Protein AF-A0A3B9G5L3-F1 (afdb_monomer)

Mean predicted aligned error: 5.84 Å

Nearest PDB structures (foldseek):
  3f2b-assembly1_A  TM=7.023E-01  e=1.071E-04  Geobacillus kaustophilus
  2xgt-assembly1_A  TM=4.786E-01  e=3.676E-05  Brugia malayi
  6hhx-assembly1_A  TM=5.637E-01  e=1.941E-04  Thermus thermophilus
  7ap4-assembly1_A  TM=4.603E-01  e=2.942E-04  Thermus thermophilus HB8
  2ihe-assembly1_A-2  TM=6.944E-01  e=1.577E-02  Thermus aquaticus

Structure (mmCIF, N/CA/C/O backbone):
data_AF-A0A3B9G5L3-F1
#
_entry.id   AF-A0A3B9G5L3-F1
#
loop_
_atom_site.group_PDB
_atom_site.id
_atom_site.type_symbol
_atom_site.label_atom_id
_atom_site.label_alt_id
_atom_site.label_comp_id
_atom_site.label_asym_id
_atom_site.label_entity_id
_atom_site.label_seq_id
_atom_site.pdbx_PDB_ins_code
_atom_site.Cartn_x
_atom_site.Cartn_y
_atom_site.Cartn_z
_atom_site.occupancy
_atom_site.B_iso_or_equiv
_atom_site.auth_seq_id
_atom_site.auth_comp_id
_atom_site.auth_asym_id
_atom_site.auth_atom_id
_atom_site.pdbx_PDB_model_num
ATOM 1 N N . MET A 1 1 ? 15.140 1.133 -0.010 1.00 89.56 1 MET A N 1
ATOM 2 C CA . MET A 1 1 ? 14.474 2.457 0.012 1.00 89.56 1 MET A CA 1
ATOM 3 C C . MET A 1 1 ? 13.062 2.382 -0.565 1.00 89.56 1 MET A C 1
ATOM 5 O O . MET A 1 1 ? 12.722 1.369 -1.168 1.00 89.56 1 MET A O 1
ATOM 9 N N . SER A 1 2 ? 12.248 3.417 -0.356 1.00 91.75 2 SER A N 1
ATOM 10 C CA . SER A 1 2 ? 10.966 3.643 -1.044 1.00 91.75 2 SER A CA 1
ATOM 11 C C . SER A 1 2 ? 11.169 4.213 -2.452 1.00 91.75 2 SER A C 1
ATOM 13 O O . SER A 1 2 ? 12.239 4.727 -2.780 1.00 91.75 2 SER A O 1
ATOM 15 N N . ILE A 1 3 ? 10.134 4.168 -3.286 1.00 93.50 3 ILE A N 1
ATOM 16 C CA . ILE A 1 3 ? 10.131 4.762 -4.626 1.00 93.50 3 ILE A CA 1
ATOM 17 C C . ILE A 1 3 ? 10.349 6.277 -4.566 1.00 93.50 3 ILE A C 1
ATOM 19 O O . ILE A 1 3 ? 11.098 6.815 -5.380 1.00 93.50 3 ILE A O 1
ATOM 23 N N . SER A 1 4 ? 9.732 6.983 -3.615 1.00 91.25 4 SER A N 1
ATOM 24 C CA . SER A 1 4 ? 9.951 8.428 -3.473 1.00 91.25 4 SER A CA 1
ATOM 25 C C . SER A 1 4 ? 11.394 8.758 -3.091 1.00 91.25 4 SER A C 1
ATOM 27 O O . SER A 1 4 ? 11.963 9.706 -3.626 1.00 91.25 4 SER A O 1
ATOM 29 N N . GLU A 1 5 ? 12.012 7.964 -2.212 1.00 92.56 5 GLU A N 1
ATOM 30 C CA . GLU A 1 5 ? 13.433 8.112 -1.870 1.00 92.56 5 GLU A CA 1
ATOM 31 C C . GLU A 1 5 ? 14.338 7.789 -3.060 1.00 92.56 5 GLU A C 1
ATOM 33 O O . GLU A 1 5 ? 15.301 8.516 -3.299 1.00 92.56 5 GLU A O 1
ATOM 38 N N . LEU A 1 6 ? 14.010 6.753 -3.839 1.00 93.56 6 LEU A N 1
ATOM 39 C CA . LEU A 1 6 ? 14.716 6.429 -5.077 1.00 93.56 6 LEU A CA 1
ATOM 40 C C . LEU A 1 6 ? 14.693 7.633 -6.023 1.00 93.56 6 LEU A C 1
ATOM 42 O O . LEU A 1 6 ? 15.746 8.129 -6.401 1.00 93.56 6 LEU A O 1
ATOM 46 N N . LEU A 1 7 ? 13.510 8.176 -6.317 1.00 92.31 7 LEU A N 1
ATOM 47 C CA . LEU A 1 7 ? 13.346 9.345 -7.188 1.00 92.31 7 LEU A CA 1
ATOM 48 C C . LEU A 1 7 ? 14.053 10.602 -6.661 1.00 92.31 7 LEU A C 1
ATOM 50 O O . LEU A 1 7 ? 14.501 11.432 -7.447 1.00 92.31 7 LEU A O 1
ATOM 54 N N . ALA A 1 8 ? 14.147 10.767 -5.341 1.00 92.50 8 ALA A N 1
ATOM 55 C CA . ALA A 1 8 ? 14.829 11.906 -4.733 1.00 92.50 8 ALA A CA 1
ATOM 56 C C . ALA A 1 8 ? 16.363 11.784 -4.765 1.00 92.50 8 ALA A C 1
ATOM 58 O O . ALA A 1 8 ? 17.057 12.800 -4.709 1.00 92.50 8 ALA A O 1
ATOM 59 N N . THR A 1 9 ? 16.896 10.561 -4.822 1.00 91.50 9 THR A N 1
ATOM 60 C CA . THR A 1 9 ? 18.337 10.282 -4.696 1.00 91.50 9 THR A CA 1
ATOM 61 C C . THR A 1 9 ? 18.998 9.901 -6.017 1.00 91.50 9 THR A C 1
ATOM 63 O O . THR A 1 9 ? 20.183 10.183 -6.211 1.00 91.50 9 THR A O 1
ATOM 66 N N . THR A 1 10 ? 18.260 9.293 -6.948 1.00 89.38 10 THR A N 1
ATOM 67 C CA . THR A 1 10 ? 18.789 8.932 -8.263 1.00 89.38 10 THR A CA 1
ATOM 68 C C . THR A 1 10 ? 18.964 10.153 -9.156 1.00 89.38 10 THR A C 1
ATOM 70 O O . THR A 1 10 ? 18.134 11.057 -9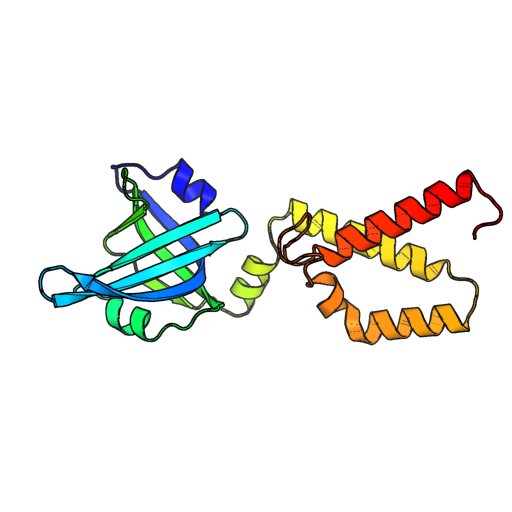.201 1.00 89.38 10 THR A O 1
ATOM 73 N N . SER A 1 11 ? 20.055 10.157 -9.915 1.00 91.12 11 SER A N 1
ATOM 74 C CA . SER A 1 11 ? 20.373 11.181 -10.911 1.00 91.12 11 SER A CA 1
ATOM 75 C C . SER A 1 11 ? 20.937 10.505 -12.164 1.00 91.12 11 SER A C 1
ATOM 77 O O . SER A 1 11 ? 20.757 9.302 -12.359 1.00 91.12 11 SER A O 1
ATOM 79 N N . GLU A 1 12 ? 21.653 11.240 -13.015 1.00 90.06 12 GLU A N 1
ATOM 80 C CA . GLU A 1 12 ? 22.399 10.626 -14.121 1.00 90.06 12 GLU A CA 1
ATOM 81 C C . GLU A 1 12 ? 23.556 9.736 -13.623 1.00 90.06 12 GLU A C 1
ATOM 83 O O . GLU A 1 12 ? 24.015 8.851 -14.348 1.00 90.06 12 GLU A O 1
ATOM 88 N N . THR A 1 13 ? 23.998 9.927 -12.374 1.00 90.25 13 THR A N 1
ATOM 89 C CA . THR A 1 13 ? 24.983 9.062 -11.715 1.00 90.25 13 THR A CA 1
ATOM 90 C C . THR A 1 13 ? 24.307 7.791 -11.185 1.00 90.25 13 THR A C 1
ATOM 92 O O . THR A 1 13 ? 23.308 7.905 -10.471 1.00 90.25 13 THR A O 1
ATOM 95 N N . PRO A 1 14 ? 24.849 6.591 -11.475 1.00 90.75 14 PRO A N 1
ATOM 96 C CA . PRO A 1 14 ? 24.306 5.338 -10.957 1.00 90.75 14 PRO A CA 1
ATOM 97 C C . PRO A 1 14 ? 24.327 5.261 -9.427 1.00 90.75 14 PRO A C 1
ATOM 99 O O . PRO A 1 14 ? 25.375 5.453 -8.811 1.00 90.75 14 PRO A O 1
ATOM 102 N N . LEU A 1 15 ? 23.182 4.916 -8.839 1.00 93.44 15 LEU A N 1
ATOM 103 C CA . LEU A 1 15 ? 23.014 4.599 -7.423 1.00 93.44 15 LEU A CA 1
ATOM 104 C C . LEU A 1 15 ? 22.757 3.099 -7.266 1.00 93.44 15 LEU A C 1
ATOM 106 O O . LEU A 1 15 ? 21.801 2.575 -7.834 1.00 93.44 15 LEU A O 1
ATOM 110 N N . GLU A 1 16 ? 23.595 2.404 -6.502 1.00 96.00 16 GLU A N 1
ATOM 111 C CA . GLU A 1 16 ? 23.371 0.996 -6.176 1.00 96.00 16 GLU A CA 1
ATOM 112 C C . GLU A 1 16 ? 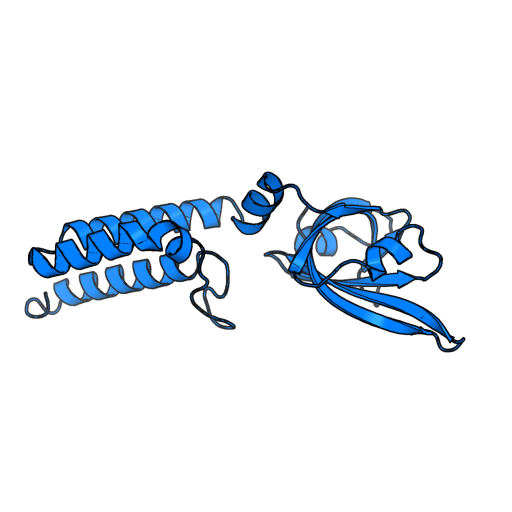22.471 0.880 -4.944 1.00 96.00 16 GLU A C 1
ATOM 114 O O . GLU A 1 16 ? 22.875 1.239 -3.842 1.00 96.00 16 GLU A O 1
ATOM 119 N N . ASP A 1 17 ? 21.241 0.406 -5.141 1.00 95.62 17 ASP A N 1
ATOM 120 C CA . ASP A 1 17 ? 20.263 0.248 -4.062 1.00 95.62 17 ASP A CA 1
ATOM 121 C C . ASP A 1 17 ? 19.217 -0.822 -4.419 1.00 95.62 17 ASP A C 1
ATOM 123 O O . ASP A 1 17 ? 19.181 -1.386 -5.523 1.00 95.62 17 ASP A O 1
ATOM 127 N N . SER A 1 18 ? 18.339 -1.097 -3.462 1.00 96.00 18 SER A N 1
ATOM 128 C CA . SER A 1 18 ? 17.191 -1.973 -3.592 1.00 96.00 18 SER A CA 1
ATOM 129 C C . SER A 1 18 ? 15.910 -1.319 -3.084 1.00 96.00 18 SER A C 1
ATOM 131 O O . SER A 1 18 ? 15.891 -0.582 -2.093 1.00 96.00 18 SER A O 1
ATOM 133 N N . PHE A 1 19 ? 14.803 -1.630 -3.744 1.00 95.62 19 PHE A N 1
ATOM 134 C CA . PHE A 1 19 ? 13.476 -1.211 -3.316 1.00 95.62 19 PHE A CA 1
ATOM 135 C C . PHE A 1 19 ? 12.461 -2.319 -3.578 1.00 95.62 19 PHE A C 1
ATOM 137 O O . PHE A 1 19 ? 12.637 -3.162 -4.461 1.00 95.62 19 PHE A O 1
ATOM 144 N N . SER A 1 20 ? 11.403 -2.322 -2.776 1.00 96.62 20 SER A N 1
ATOM 145 C CA . SER A 1 20 ? 10.276 -3.232 -2.946 1.0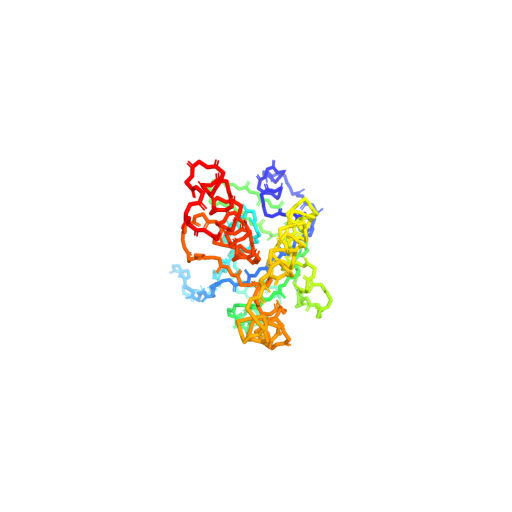0 96.62 20 SER A CA 1
ATOM 146 C C . SER A 1 20 ? 9.133 -2.499 -3.633 1.00 96.62 20 SER A C 1
ATOM 148 O O . SER A 1 20 ? 8.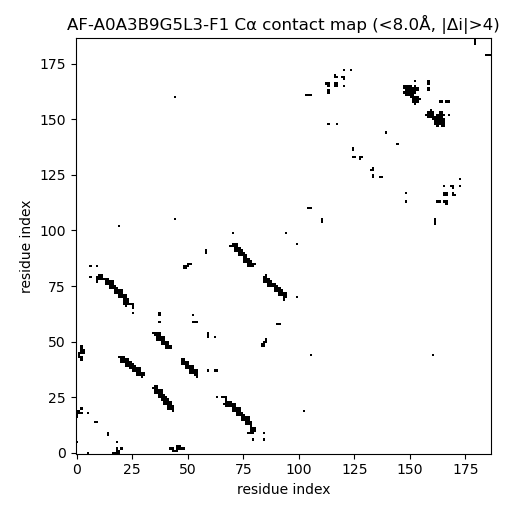912 -1.318 -3.375 1.00 96.62 20 SER A O 1
ATOM 150 N N . ALA A 1 21 ? 8.406 -3.193 -4.501 1.00 96.75 21 ALA A N 1
ATOM 151 C CA . ALA A 1 21 ? 7.262 -2.636 -5.205 1.00 96.75 21 ALA A CA 1
ATOM 152 C C . ALA A 1 21 ? 6.247 -3.723 -5.570 1.00 96.75 21 ALA A C 1
ATOM 154 O O . ALA A 1 21 ? 6.578 -4.903 -5.699 1.00 96.75 21 ALA A O 1
ATOM 155 N N . GLN A 1 22 ? 5.008 -3.303 -5.789 1.00 96.81 22 GLN A N 1
ATOM 156 C CA . GLN A 1 22 ? 3.991 -4.085 -6.467 1.00 96.81 22 GLN A CA 1
ATOM 157 C C . GLN A 1 22 ? 4.036 -3.810 -7.967 1.00 96.81 22 GLN A C 1
ATOM 159 O O . GLN A 1 22 ? 4.024 -2.652 -8.388 1.00 96.81 22 GLN A O 1
ATOM 164 N N . VAL A 1 23 ? 4.003 -4.866 -8.775 1.00 97.62 23 VAL A N 1
ATOM 165 C CA . VAL A 1 23 ? 3.784 -4.756 -10.218 1.00 97.62 23 VAL A CA 1
ATOM 166 C C . VAL A 1 23 ? 2.305 -4.449 -10.462 1.00 97.62 23 VAL A C 1
ATOM 168 O O . VAL A 1 23 ? 1.458 -5.325 -10.326 1.00 97.62 23 VAL A O 1
ATOM 171 N N . GLN A 1 24 ? 1.955 -3.208 -10.794 1.00 95.50 24 GLN A N 1
ATOM 172 C CA . GLN A 1 24 ? 0.565 -2.822 -11.069 1.00 95.50 24 GLN A CA 1
ATOM 173 C C . GLN A 1 24 ? 0.134 -3.168 -12.491 1.00 95.50 24 GLN A C 1
ATOM 175 O O . GLN A 1 24 ? -1.032 -3.484 -12.734 1.00 95.50 24 GLN A O 1
ATOM 180 N N . LYS A 1 25 ? 1.065 -3.089 -13.443 1.00 95.88 25 LYS A N 1
ATOM 181 C CA . LYS A 1 25 ? 0.776 -3.302 -14.858 1.00 95.88 25 LYS A CA 1
ATOM 182 C C . LYS A 1 25 ? 1.993 -3.856 -15.578 1.00 95.88 25 LYS A C 1
ATOM 184 O O . LYS A 1 25 ? 3.086 -3.326 -15.417 1.00 95.88 25 LYS A O 1
ATOM 189 N N . CYS A 1 26 ? 1.765 -4.851 -16.431 1.00 96.81 26 CYS A N 1
ATOM 190 C CA . CYS A 1 26 ? 2.738 -5.364 -17.392 1.00 96.81 26 CYS A CA 1
ATOM 191 C C . CYS A 1 26 ? 2.217 -5.085 -18.802 1.00 96.81 26 CYS A C 1
ATOM 193 O O . CYS A 1 26 ? 1.112 -5.507 -19.141 1.00 96.81 26 CYS A O 1
ATOM 195 N N . THR A 1 27 ? 2.985 -4.369 -19.623 1.00 97.06 27 THR A N 1
ATOM 196 C CA . THR A 1 27 ? 2.638 -4.129 -21.032 1.00 97.06 27 THR A CA 1
ATOM 197 C C . THR A 1 27 ? 3.795 -4.545 -21.924 1.00 97.06 27 THR A C 1
ATOM 199 O O . THR A 1 27 ? 4.895 -4.025 -21.770 1.00 97.06 27 THR A O 1
ATOM 202 N N . GLU A 1 28 ? 3.549 -5.431 -22.883 1.00 96.44 28 GLU A N 1
ATOM 203 C CA . GLU A 1 28 ? 4.507 -5.717 -23.950 1.00 96.44 28 GLU A CA 1
ATOM 204 C C . GLU A 1 28 ? 4.309 -4.732 -25.106 1.00 96.44 28 GLU A C 1
ATOM 206 O O . GLU A 1 28 ? 3.183 -4.427 -25.509 1.00 96.4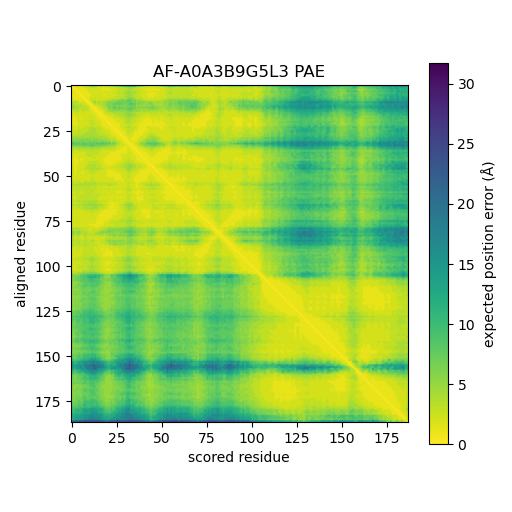4 28 GLU A O 1
ATOM 211 N N . LYS A 1 29 ? 5.412 -4.180 -25.604 1.00 96.44 29 LYS A N 1
ATOM 212 C CA . LYS A 1 29 ? 5.444 -3.205 -26.694 1.00 96.44 29 LYS A CA 1
ATOM 213 C C . LYS A 1 29 ? 6.585 -3.538 -27.642 1.00 96.44 29 LYS A C 1
ATOM 215 O O . LYS A 1 29 ? 7.542 -4.207 -27.271 1.00 96.44 29 LYS A O 1
ATOM 220 N N . GLU A 1 30 ? 6.538 -2.987 -28.847 1.00 96.44 30 GLU A N 1
ATOM 221 C CA . GLU A 1 30 ? 7.622 -3.112 -29.817 1.00 96.44 30 GLU A CA 1
ATOM 222 C C . GLU A 1 30 ? 8.319 -1.772 -30.053 1.00 96.44 30 GLU A C 1
ATOM 224 O O . GLU A 1 30 ? 7.717 -0.693 -30.056 1.00 96.44 30 GLU A O 1
ATOM 229 N N . THR A 1 31 ? 9.632 -1.831 -30.245 1.00 93.19 31 THR A N 1
ATOM 230 C CA . THR A 1 31 ? 10.408 -0.701 -30.764 1.00 93.19 31 THR A CA 1
ATOM 231 C C . THR A 1 31 ? 10.062 -0.443 -32.231 1.00 93.19 31 THR A C 1
ATOM 233 O O . THR A 1 31 ? 9.531 -1.307 -32.921 1.00 93.19 31 THR A O 1
ATOM 236 N N . LYS A 1 32 ? 10.470 0.714 -32.772 1.00 92.19 32 LYS A N 1
ATOM 237 C CA . LYS A 1 32 ? 10.331 1.001 -34.216 1.00 92.19 32 LYS A CA 1
ATOM 238 C C . LYS A 1 32 ? 10.978 -0.061 -35.121 1.00 92.19 32 LYS A C 1
ATOM 240 O O . LYS A 1 32 ? 10.609 -0.162 -36.282 1.00 92.19 32 LYS A O 1
ATOM 245 N N . GLY A 1 33 ? 11.954 -0.812 -34.605 1.00 91.69 33 GLY A N 1
ATOM 246 C CA . GLY A 1 33 ? 12.623 -1.905 -35.311 1.00 91.69 33 GLY A CA 1
ATOM 247 C C . GLY A 1 33 ? 12.024 -3.292 -35.052 1.00 91.69 33 GLY A C 1
ATOM 248 O O . GLY A 1 33 ? 12.704 -4.274 -35.329 1.00 91.69 33 GLY A O 1
ATOM 249 N N . GLY A 1 34 ? 10.829 -3.388 -34.457 1.00 93.50 34 GLY A N 1
ATOM 250 C CA . GLY A 1 34 ? 10.127 -4.654 -34.197 1.00 93.50 34 GLY A CA 1
ATOM 251 C C . GLY A 1 34 ? 10.688 -5.486 -33.040 1.00 93.50 34 GLY A C 1
ATOM 252 O O . GLY A 1 34 ? 10.239 -6.599 -32.805 1.00 93.50 34 GLY A O 1
ATOM 253 N N . LYS A 1 35 ? 11.686 -4.985 -32.297 1.00 94.81 35 LYS A N 1
ATOM 254 C CA . LYS A 1 35 ? 12.177 -5.684 -31.096 1.00 94.81 35 LYS A CA 1
ATOM 255 C C . LYS A 1 35 ? 11.211 -5.462 -29.930 1.00 94.81 35 LYS A C 1
ATOM 257 O O . LYS A 1 35 ? 10.934 -4.286 -29.660 1.00 94.81 35 LYS A O 1
ATOM 262 N N . PRO A 1 36 ? 10.764 -6.517 -29.229 1.00 96.56 36 PRO A N 1
ATOM 263 C CA . PRO A 1 36 ? 9.883 -6.372 -28.080 1.00 96.56 36 PRO A CA 1
ATOM 264 C C . PRO A 1 36 ? 10.616 -5.745 -26.884 1.00 96.56 36 PRO A C 1
ATOM 266 O O . PRO A 1 36 ? 11.838 -5.848 -26.746 1.00 96.56 36 PRO A O 1
ATOM 269 N N . TYR A 1 37 ? 9.865 -5.076 -26.019 1.00 96.88 37 TYR A N 1
ATOM 270 C CA . TYR A 1 37 ? 10.271 -4.635 -24.690 1.00 96.88 37 TYR A CA 1
ATOM 271 C C . TYR A 1 37 ? 9.046 -4.643 -23.769 1.00 96.88 37 TYR A C 1
ATOM 273 O O . TYR A 1 37 ? 7.914 -4.485 -24.228 1.00 96.88 37 TYR A O 1
ATOM 281 N N . LEU A 1 38 ? 9.266 -4.811 -22.468 1.00 96.94 38 LEU A N 1
ATOM 282 C CA . LEU A 1 38 ? 8.205 -4.710 -21.471 1.00 96.94 38 LEU A CA 1
ATOM 283 C C . LEU A 1 38 ? 8.224 -3.328 -20.829 1.00 96.94 38 LEU A C 1
ATOM 285 O O . LEU A 1 38 ? 9.270 -2.693 -20.690 1.00 96.94 38 LEU A O 1
ATOM 289 N N . GLU A 1 39 ? 7.056 -2.887 -20.401 1.00 96.81 39 GLU A N 1
ATOM 290 C CA . GLU A 1 39 ? 6.862 -1.716 -19.566 1.00 96.81 39 GLU A CA 1
ATOM 291 C C . GLU A 1 39 ? 6.106 -2.148 -18.309 1.00 96.81 39 GLU A C 1
ATOM 293 O O . GLU A 1 39 ? 4.985 -2.664 -18.394 1.00 96.81 39 GLU A O 1
ATOM 298 N N . TRP A 1 40 ? 6.757 -1.981 -17.161 1.00 97.44 40 TRP A N 1
ATOM 299 C CA . TRP A 1 40 ? 6.199 -2.263 -15.846 1.00 97.44 40 TRP A CA 1
ATOM 300 C C . TRP A 1 40 ? 5.863 -0.973 -15.120 1.00 97.44 40 TRP A C 1
ATOM 302 O O . TRP A 1 40 ? 6.751 -0.147 -14.924 1.00 97.44 40 TRP A O 1
ATOM 312 N N . ASP A 1 41 ? 4.623 -0.848 -14.655 1.00 97.31 41 ASP A N 1
ATOM 313 C CA . ASP A 1 41 ? 4.274 0.154 -13.649 1.00 97.31 41 ASP A CA 1
ATOM 314 C C . ASP A 1 41 ? 4.463 -0.475 -12.267 1.00 97.31 41 ASP A C 1
ATOM 316 O O . ASP A 1 41 ? 3.796 -1.451 -11.915 1.00 97.31 41 ASP A O 1
ATOM 320 N N . LEU A 1 42 ? 5.409 0.065 -11.505 1.00 97.00 42 LEU A N 1
ATOM 321 C CA . LEU A 1 42 ? 5.805 -0.396 -10.179 1.00 97.00 42 LEU A CA 1
ATOM 322 C C . LEU A 1 42 ? 5.352 0.620 -9.141 1.00 97.00 42 LEU A C 1
ATOM 324 O O . LEU A 1 42 ? 5.623 1.809 -9.294 1.00 97.00 42 LEU A O 1
ATOM 328 N N . ALA A 1 43 ? 4.698 0.160 -8.080 1.00 94.31 43 ALA A N 1
ATOM 329 C CA . ALA A 1 43 ? 4.161 1.038 -7.051 1.00 94.31 43 ALA A CA 1
ATOM 330 C C . ALA A 1 43 ? 4.508 0.585 -5.637 1.00 94.31 43 ALA A C 1
ATOM 332 O O . ALA A 1 43 ? 4.534 -0.607 -5.336 1.00 94.31 43 ALA A O 1
ATOM 333 N N . ASP A 1 44 ? 4.686 1.554 -4.751 1.00 92.12 44 ASP A N 1
ATOM 334 C CA . ASP A 1 44 ? 4.717 1.359 -3.309 1.00 92.12 44 ASP A CA 1
ATOM 335 C C . ASP A 1 44 ? 3.782 2.364 -2.620 1.00 92.12 44 ASP A C 1
ATOM 337 O O . ASP A 1 44 ? 2.974 3.034 -3.267 1.00 92.12 44 ASP A O 1
ATOM 341 N N . ALA A 1 45 ? 3.849 2.457 -1.292 1.00 84.75 45 ALA A N 1
ATOM 342 C CA . ALA A 1 45 ? 3.021 3.391 -0.531 1.00 84.75 45 ALA A CA 1
ATOM 343 C C . ALA A 1 45 ? 3.325 4.876 -0.822 1.00 84.75 45 ALA A C 1
ATOM 345 O O . ALA A 1 45 ? 2.524 5.742 -0.470 1.00 84.75 45 ALA A O 1
ATOM 346 N N . THR A 1 46 ? 4.473 5.176 -1.430 1.00 87.25 46 THR A N 1
ATOM 347 C CA . THR A 1 46 ? 5.001 6.530 -1.615 1.00 87.25 46 THR A CA 1
ATOM 348 C C . THR A 1 46 ? 4.877 7.028 -3.052 1.00 87.25 46 THR A C 1
ATOM 350 O O . THR A 1 46 ? 4.815 8.235 -3.268 1.00 87.25 46 THR A O 1
ATOM 353 N N . GLY A 1 47 ? 4.825 6.139 -4.045 1.00 88.06 47 GLY A N 1
ATOM 354 C CA . GLY A 1 47 ? 4.761 6.558 -5.438 1.00 88.06 47 GLY A CA 1
ATOM 355 C C . GLY A 1 47 ? 4.663 5.421 -6.44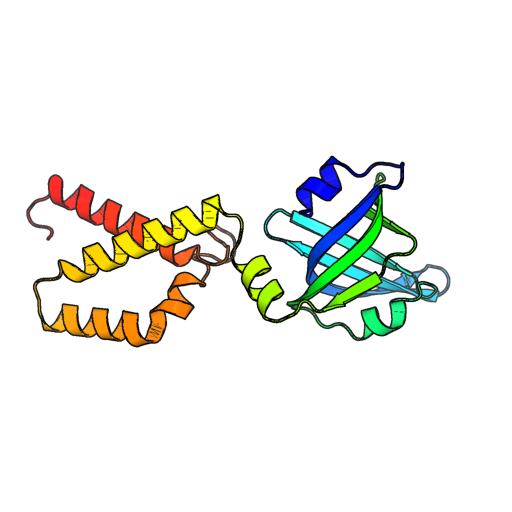4 1.00 88.06 47 GLY A C 1
ATOM 356 O O . GLY A 1 47 ? 4.520 4.249 -6.099 1.00 88.06 47 GLY A O 1
ATOM 357 N N . VAL A 1 48 ? 4.733 5.809 -7.717 1.00 93.62 48 VAL A N 1
ATOM 358 C CA . VAL A 1 48 ? 4.710 4.911 -8.874 1.00 93.62 48 VAL A CA 1
ATOM 359 C C . VAL A 1 48 ? 5.854 5.290 -9.809 1.00 93.62 48 VAL A C 1
ATOM 361 O O . VAL A 1 48 ? 6.075 6.475 -10.061 1.00 93.62 48 VAL A O 1
ATOM 364 N N . ILE A 1 49 ? 6.555 4.295 -10.346 1.00 95.50 49 ILE A N 1
ATOM 365 C CA . ILE A 1 49 ? 7.536 4.456 -11.425 1.00 95.50 49 ILE A CA 1
ATOM 366 C C . ILE A 1 49 ? 7.215 3.512 -12.572 1.00 95.50 49 ILE A C 1
ATOM 368 O O . ILE A 1 49 ? 6.661 2.435 -12.370 1.00 95.50 49 ILE A O 1
ATOM 372 N N . THR A 1 50 ? 7.632 3.895 -13.772 1.00 96.19 50 THR A N 1
ATOM 373 C CA . THR A 1 50 ? 7.565 3.032 -14.947 1.00 96.19 50 THR A CA 1
ATOM 374 C C . THR A 1 50 ? 8.971 2.556 -15.299 1.00 96.19 50 THR A C 1
ATOM 376 O O . THR A 1 50 ? 9.849 3.378 -15.562 1.00 96.19 50 THR A O 1
ATOM 379 N N . LEU A 1 51 ? 9.181 1.240 -15.330 1.00 96.06 51 LEU A N 1
ATOM 380 C CA . LEU A 1 51 ? 10.446 0.606 -15.699 1.00 96.06 51 LEU A CA 1
ATOM 381 C C . LEU A 1 51 ? 10.326 -0.058 -17.073 1.00 96.06 51 LEU A C 1
ATOM 383 O O . LEU A 1 51 ? 9.433 -0.873 -17.309 1.00 96.06 51 LEU A O 1
ATOM 387 N N . LYS A 1 52 ? 11.250 0.265 -17.982 1.00 95.56 52 LYS A N 1
ATOM 388 C CA . LYS A 1 52 ? 11.350 -0.390 -19.293 1.00 95.56 52 LYS A CA 1
ATOM 389 C C . LYS A 1 52 ? 12.333 -1.546 -19.225 1.00 95.56 52 LYS A C 1
ATOM 391 O O . LYS A 1 52 ? 13.461 -1.384 -18.772 1.00 95.56 52 LYS A O 1
ATOM 396 N N . ILE A 1 53 ? 11.920 -2.704 -19.724 1.00 95.88 53 ILE A N 1
ATOM 397 C CA . ILE A 1 53 ? 12.714 -3.930 -19.709 1.00 95.88 53 ILE A CA 1
ATOM 398 C C . ILE A 1 53 ? 12.947 -4.351 -21.154 1.00 95.88 53 ILE A C 1
ATOM 400 O O . ILE A 1 53 ? 12.054 -4.845 -21.841 1.00 95.88 53 ILE A O 1
ATOM 404 N N . TRP A 1 54 ? 14.161 -4.116 -21.633 1.00 95.00 54 TRP A N 1
ATOM 405 C CA . TRP A 1 54 ? 14.559 -4.442 -22.997 1.00 95.00 54 TRP A CA 1
ATOM 406 C C . TRP A 1 54 ? 14.736 -5.956 -23.178 1.00 95.00 54 TRP A C 1
ATOM 408 O O . TRP A 1 54 ? 15.182 -6.638 -22.257 1.00 95.00 54 TRP A O 1
ATOM 418 N N . ASN A 1 55 ? 14.444 -6.485 -24.372 1.00 95.44 55 ASN A N 1
ATOM 419 C CA . ASN A 1 55 ? 14.532 -7.927 -24.664 1.00 95.44 55 ASN A CA 1
ATOM 420 C C . ASN A 1 55 ? 15.915 -8.565 -24.472 1.00 95.44 55 ASN A C 1
ATOM 422 O O . ASN A 1 55 ? 16.022 -9.782 -24.364 1.00 95.44 55 ASN A O 1
ATOM 426 N N . ASN A 1 56 ? 16.979 -7.766 -24.441 1.00 94.31 56 ASN A N 1
ATOM 427 C CA . ASN A 1 56 ? 18.338 -8.223 -24.165 1.00 94.31 56 ASN A CA 1
ATOM 428 C C . ASN A 1 56 ? 18.699 -8.204 -22.670 1.00 94.31 56 ASN A C 1
ATOM 430 O O . ASN A 1 56 ? 19.816 -8.581 -22.315 1.00 94.31 56 ASN A O 1
ATOM 434 N N . HIS A 1 57 ? 17.800 -7.748 -21.795 1.00 95.69 57 HIS A N 1
ATOM 435 C CA . HIS A 1 57 ? 18.031 -7.760 -20.359 1.00 95.69 57 HIS A CA 1
ATOM 436 C C . HIS A 1 57 ? 17.941 -9.201 -19.821 1.00 95.69 57 HIS A C 1
ATOM 438 O O . HIS A 1 57 ? 16.985 -9.907 -20.151 1.00 95.69 57 HIS A O 1
ATOM 444 N N . PRO A 1 58 ? 18.861 -9.654 -18.945 1.00 96.25 58 PRO A N 1
ATOM 445 C CA . PRO A 1 58 ? 18.843 -11.028 -18.428 1.00 96.25 58 PRO A CA 1
ATOM 446 C C . PRO A 1 58 ? 17.539 -11.425 -17.721 1.00 96.25 58 PRO A C 1
ATOM 448 O O . PRO A 1 58 ? 17.173 -12.594 -17.720 1.00 96.25 58 PRO A O 1
ATOM 451 N N . GLN A 1 59 ? 16.830 -10.454 -17.138 1.00 96.38 59 GLN A N 1
ATOM 452 C CA . GLN A 1 59 ? 15.556 -10.668 -16.440 1.00 96.38 59 GLN A CA 1
ATOM 453 C C . GLN A 1 59 ? 14.327 -10.647 -17.366 1.00 96.38 59 GLN A C 1
ATOM 455 O O . GLN A 1 59 ? 13.216 -10.796 -16.872 1.00 96.38 59 GLN A O 1
ATOM 460 N N . PHE A 1 60 ? 14.481 -10.436 -18.682 1.00 96.75 60 PHE A N 1
ATOM 461 C CA . PHE A 1 60 ? 13.348 -10.192 -19.586 1.00 96.75 60 PHE A CA 1
ATOM 462 C C . PHE A 1 60 ? 12.305 -11.318 -19.585 1.00 96.75 60 PHE A C 1
ATOM 464 O O . PHE A 1 60 ? 11.119 -11.040 -19.462 1.00 96.75 60 PHE A O 1
ATOM 471 N N . HIS A 1 61 ? 12.731 -12.582 -19.672 1.00 96.44 61 HIS A N 1
ATOM 472 C CA . HIS A 1 61 ? 11.806 -13.722 -19.712 1.00 96.44 61 HIS A CA 1
ATOM 473 C C . HIS A 1 61 ? 11.049 -13.885 -18.389 1.00 96.44 61 HIS A C 1
ATOM 475 O O . HIS A 1 61 ? 9.826 -13.948 -18.389 1.00 96.44 61 HIS A O 1
ATOM 481 N N . SER A 1 62 ? 11.756 -13.842 -17.255 1.00 96.94 62 SER A N 1
ATOM 482 C CA . SER A 1 62 ? 11.121 -13.874 -15.930 1.00 96.94 62 SER A CA 1
ATOM 483 C C . SER A 1 62 ? 10.175 -12.689 -15.724 1.00 96.94 62 SER A C 1
ATOM 485 O O . SER A 1 62 ? 9.126 -12.827 -15.098 1.00 96.94 62 SER A O 1
ATOM 487 N N . ALA A 1 63 ? 10.516 -11.522 -16.274 1.00 96.38 63 ALA A N 1
ATOM 488 C CA . ALA A 1 63 ? 9.648 -10.357 -16.235 1.00 96.38 63 ALA A CA 1
ATOM 489 C C . ALA A 1 63 ? 8.390 -10.526 -17.112 1.00 96.38 63 ALA A C 1
ATOM 491 O O . ALA A 1 63 ? 7.304 -10.104 -16.722 1.00 96.38 63 ALA A O 1
ATOM 492 N N . ALA A 1 64 ? 8.500 -11.177 -18.271 1.00 96.12 64 ALA A N 1
ATOM 493 C CA . ALA A 1 64 ? 7.350 -11.478 -19.124 1.00 96.12 64 ALA A CA 1
ATOM 494 C C . ALA A 1 64 ? 6.367 -12.457 -18.453 1.00 96.12 64 ALA A C 1
ATOM 496 O O . ALA A 1 64 ? 5.161 -12.358 -18.659 1.00 96.12 64 ALA A O 1
ATOM 497 N N . GLU A 1 65 ? 6.873 -13.368 -17.618 1.00 96.38 65 GLU A N 1
ATOM 498 C CA . GLU A 1 65 ? 6.072 -14.338 -16.856 1.00 96.38 65 GLU A CA 1
ATOM 499 C C . GLU A 1 65 ? 5.451 -13.752 -15.575 1.00 96.38 65 GLU A C 1
ATOM 501 O O . GLU A 1 65 ? 4.588 -14.376 -14.956 1.00 96.38 65 GLU A O 1
ATOM 506 N N . THR A 1 66 ? 5.871 -12.555 -15.155 1.00 96.75 66 THR A N 1
ATOM 507 C CA . THR A 1 66 ? 5.351 -11.921 -13.937 1.00 96.75 66 THR A CA 1
ATOM 508 C C . THR A 1 66 ? 3.973 -11.321 -14.189 1.00 96.75 66 THR A C 1
ATOM 510 O O . THR A 1 66 ? 3.766 -10.537 -15.118 1.00 96.75 66 THR A O 1
ATOM 513 N N . VAL A 1 67 ? 3.029 -11.638 -13.307 1.00 95.00 67 VAL A N 1
ATOM 514 C CA . VAL A 1 67 ? 1.655 -11.135 -13.381 1.00 95.00 67 VAL A CA 1
ATOM 515 C C . VAL A 1 67 ? 1.471 -9.864 -12.544 1.00 95.00 67 VAL A C 1
ATOM 517 O O . VAL A 1 67 ? 2.196 -9.666 -11.560 1.00 95.00 67 VAL A O 1
ATOM 520 N N . PRO A 1 68 ? 0.495 -9.003 -12.886 1.00 95.44 68 PRO A N 1
ATOM 521 C CA . PRO A 1 68 ? 0.084 -7.909 -12.016 1.00 95.44 68 PRO A CA 1
ATOM 522 C C . PRO A 1 68 ? -0.237 -8.383 -10.594 1.00 95.44 68 PRO A C 1
ATOM 524 O O . PRO A 1 68 ? -0.574 -9.541 -10.367 1.00 95.44 68 PRO A O 1
ATOM 527 N N . GLU A 1 69 ? -0.135 -7.458 -9.647 1.00 92.69 69 GLU A N 1
ATOM 528 C CA . GLU A 1 69 ? -0.268 -7.647 -8.200 1.00 92.69 69 GLU A CA 1
ATOM 529 C C . GLU A 1 69 ? 0.901 -8.373 -7.513 1.00 92.69 69 GLU A C 1
ATOM 531 O O . GLU A 1 69 ? 0.966 -8.356 -6.282 1.00 92.69 69 GLU A O 1
ATOM 536 N N . THR A 1 70 ? 1.869 -8.910 -8.267 1.00 97.06 70 THR A N 1
ATOM 537 C CA . THR A 1 70 ? 3.079 -9.530 -7.703 1.00 97.06 70 THR A CA 1
ATOM 538 C C . THR A 1 70 ? 3.908 -8.508 -6.923 1.00 97.06 70 THR A C 1
ATOM 540 O O . THR A 1 70 ? 4.243 -7.437 -7.435 1.00 97.06 70 THR A O 1
ATOM 543 N N . LEU A 1 71 ? 4.274 -8.855 -5.687 1.00 97.19 71 LEU A N 1
ATOM 544 C CA . LEU A 1 71 ? 5.171 -8.069 -4.844 1.00 97.19 71 LEU A CA 1
ATOM 545 C C . LEU A 1 71 ? 6.611 -8.538 -5.039 1.00 97.19 71 LEU A C 1
ATOM 547 O O . LEU A 1 71 ? 6.926 -9.710 -4.815 1.00 97.19 71 LEU A O 1
ATOM 551 N N . ILE A 1 72 ? 7.485 -7.625 -5.447 1.00 98.06 72 ILE A N 1
ATOM 552 C CA . ILE A 1 72 ? 8.872 -7.923 -5.799 1.00 98.06 72 ILE A CA 1
ATOM 553 C C . ILE A 1 72 ? 9.848 -7.007 -5.062 1.00 98.06 72 ILE A C 1
ATOM 555 O O . ILE A 1 72 ? 9.520 -5.871 -4.728 1.00 98.06 72 ILE A O 1
ATOM 559 N N . GLN A 1 73 ? 11.066 -7.498 -4.847 1.00 97.88 73 GLN A N 1
ATOM 560 C CA . GLN A 1 73 ? 12.227 -6.672 -4.526 1.00 97.88 73 GLN A CA 1
ATOM 561 C C . GLN A 1 73 ? 13.096 -6.560 -5.773 1.00 97.88 73 GLN A C 1
ATOM 563 O O . GLN A 1 73 ? 13.441 -7.585 -6.367 1.00 97.88 73 GLN A O 1
ATOM 568 N N . LEU A 1 74 ? 13.460 -5.335 -6.149 1.00 97.69 74 LEU A N 1
ATOM 569 C CA . LEU A 1 74 ? 14.441 -5.059 -7.190 1.00 97.69 74 LEU A CA 1
ATOM 570 C C . LEU A 1 74 ? 15.732 -4.561 -6.548 1.00 97.69 74 LEU A C 1
ATOM 572 O O . LEU A 1 74 ? 15.689 -3.741 -5.635 1.00 97.69 74 LEU A O 1
ATOM 576 N N . SER A 1 75 ? 16.870 -5.015 -7.067 1.00 97.69 75 SER A N 1
ATOM 577 C CA . SER A 1 75 ? 18.198 -4.577 -6.629 1.00 97.69 75 SER A CA 1
ATOM 578 C C . SER A 1 75 ? 19.092 -4.363 -7.839 1.00 97.69 75 SER A C 1
ATOM 580 O O . SER A 1 75 ? 19.160 -5.235 -8.708 1.00 97.69 75 SER A O 1
ATOM 582 N N . GLY A 1 76 ? 19.794 -3.235 -7.897 1.00 96.38 76 GLY A N 1
ATOM 583 C CA . GLY A 1 76 ? 20.715 -2.935 -8.988 1.00 96.38 76 GLY A CA 1
ATOM 584 C C . GLY A 1 76 ? 21.170 -1.485 -8.997 1.00 96.38 76 GLY A C 1
ATOM 585 O O . GLY A 1 76 ? 21.057 -0.783 -7.997 1.00 96.38 76 GLY A O 1
ATOM 586 N N . GLN A 1 77 ? 21.693 -1.052 -10.143 1.00 96.12 77 GLN A N 1
ATOM 587 C CA . GLN A 1 77 ? 22.155 0.317 -10.333 1.00 96.12 77 GLN A CA 1
ATOM 588 C C . GLN A 1 77 ? 21.067 1.145 -11.002 1.00 96.12 77 GLN A C 1
ATOM 590 O O . GLN A 1 77 ? 20.719 0.887 -12.154 1.00 96.12 77 GLN A O 1
ATOM 595 N N . TRP A 1 78 ? 20.563 2.146 -10.295 1.00 96.69 78 TRP A N 1
ATOM 596 C CA . TRP A 1 78 ? 19.469 3.002 -10.726 1.00 96.69 78 TRP A CA 1
ATOM 597 C C . TRP A 1 78 ? 19.986 4.364 -11.162 1.00 96.69 78 TRP A C 1
ATOM 599 O O . TRP A 1 78 ? 20.868 4.953 -10.542 1.00 96.69 78 TRP A O 1
ATOM 609 N N . THR A 1 79 ? 19.419 4.863 -12.248 1.00 95.12 79 THR A N 1
ATOM 610 C CA . THR A 1 79 ? 19.674 6.196 -12.792 1.00 95.12 79 THR A CA 1
ATOM 611 C C . THR A 1 79 ? 18.345 6.832 -13.148 1.00 95.12 79 THR A C 1
ATOM 613 O O . THR A 1 79 ? 17.369 6.136 -13.415 1.00 95.12 79 THR A O 1
ATOM 616 N N . GLN A 1 80 ? 18.303 8.153 -13.197 1.00 93.31 80 GLN A N 1
ATOM 617 C CA . GLN A 1 80 ? 17.126 8.888 -13.620 1.00 93.31 80 GLN A CA 1
ATOM 618 C C . GLN A 1 80 ? 17.516 9.981 -14.605 1.00 93.31 80 GLN A C 1
ATOM 620 O O . GLN A 1 80 ? 18.507 10.685 -14.430 1.00 93.31 80 GLN A O 1
ATOM 625 N N . ASN A 1 81 ? 16.706 10.129 -15.650 1.00 89.00 81 ASN A N 1
ATOM 626 C CA . ASN A 1 81 ? 16.802 11.230 -16.601 1.00 89.00 81 ASN A CA 1
ATOM 627 C C . ASN A 1 81 ? 15.402 11.805 -16.888 1.00 89.00 81 ASN A C 1
ATOM 629 O O . ASN A 1 81 ? 14.411 11.435 -16.259 1.00 89.00 81 ASN A O 1
ATOM 633 N N . LYS A 1 82 ? 15.297 12.705 -17.874 1.00 87.06 82 LYS A N 1
ATOM 634 C CA . LYS A 1 82 ? 14.026 13.342 -18.274 1.00 87.06 82 LYS A CA 1
ATOM 635 C C . LYS A 1 82 ? 12.910 12.378 -18.718 1.00 87.06 82 LYS A C 1
ATOM 637 O O . LYS A 1 82 ? 11.773 12.810 -18.863 1.00 87.06 82 LYS A O 1
ATOM 642 N N . TYR A 1 83 ? 13.227 11.111 -18.983 1.00 84.56 83 TYR A N 1
ATOM 643 C CA . TYR A 1 83 ? 12.281 10.065 -19.377 1.00 84.56 83 TYR A CA 1
ATOM 644 C C . TYR A 1 83 ? 11.872 9.139 -18.222 1.00 84.56 83 TYR A C 1
ATOM 646 O O . TYR A 1 83 ? 11.075 8.232 -18.453 1.00 84.56 83 TYR A O 1
ATOM 654 N N . GLY A 1 84 ? 12.391 9.363 -17.010 1.00 87.88 84 GLY A N 1
ATOM 655 C CA . GLY A 1 84 ? 12.101 8.563 -15.821 1.00 87.88 84 GLY A CA 1
ATOM 656 C C . GLY A 1 84 ? 13.309 7.780 -15.308 1.00 87.88 84 GLY A C 1
ATOM 657 O O . GLY A 1 84 ? 14.453 8.056 -15.680 1.00 87.88 84 GLY A O 1
ATOM 658 N N . VAL A 1 85 ? 13.025 6.827 -14.421 1.00 92.19 85 VAL A N 1
ATOM 659 C CA . VAL A 1 85 ? 14.008 5.910 -13.832 1.00 92.19 85 VAL A CA 1
ATOM 660 C C . VAL A 1 85 ? 14.362 4.816 -14.839 1.00 92.19 85 VAL A C 1
ATOM 662 O O . VAL A 1 85 ? 13.492 4.269 -15.514 1.00 92.19 85 VAL A O 1
ATOM 665 N N . ASP A 1 86 ? 15.644 4.486 -14.919 1.00 92.94 86 ASP A N 1
ATOM 666 C CA . ASP A 1 86 ? 16.177 3.341 -15.650 1.00 92.94 86 ASP A CA 1
ATOM 667 C C . ASP A 1 86 ? 17.203 2.614 -14.773 1.00 92.94 86 ASP A C 1
ATOM 669 O O . ASP A 1 86 ? 17.765 3.187 -13.833 1.00 92.94 86 ASP A O 1
ATOM 673 N N . GLY A 1 87 ? 17.454 1.346 -15.071 1.00 91.88 87 GLY A N 1
ATOM 674 C CA . GLY A 1 87 ? 18.342 0.504 -14.289 1.00 91.88 87 GLY A CA 1
ATOM 675 C C . GLY A 1 87 ? 19.335 -0.268 -15.149 1.00 91.88 87 GLY A C 1
ATOM 676 O O . GLY A 1 87 ? 19.017 -0.738 -16.241 1.00 91.88 87 GLY A O 1
ATOM 677 N N . LYS A 1 88 ? 20.535 -0.494 -14.611 1.00 91.38 88 LYS A N 1
ATOM 678 C CA . LYS A 1 88 ? 21.540 -1.399 -15.180 1.00 91.38 88 LYS A CA 1
ATOM 679 C C . LYS A 1 88 ? 21.848 -2.544 -14.226 1.00 91.38 88 LYS A C 1
ATOM 681 O O . LYS A 1 88 ? 21.957 -2.353 -13.018 1.00 91.38 88 LYS A O 1
ATOM 686 N N . GLY A 1 89 ? 22.015 -3.738 -14.796 1.00 92.69 89 GLY A N 1
ATOM 687 C CA . GLY A 1 89 ? 22.454 -4.933 -14.068 1.00 92.69 89 GLY A CA 1
ATOM 688 C C . GLY A 1 89 ? 21.517 -5.372 -12.942 1.00 92.69 89 GLY A C 1
ATOM 689 O O . GLY A 1 89 ? 21.931 -6.154 -12.087 1.00 92.69 89 GLY A O 1
ATOM 690 N N . TRP A 1 90 ? 20.282 -4.871 -12.918 1.00 96.69 90 TRP A N 1
ATOM 691 C CA . TRP A 1 90 ? 19.358 -5.149 -11.835 1.00 96.69 90 TRP A CA 1
ATOM 692 C C . TRP A 1 90 ? 18.793 -6.564 -11.936 1.00 96.69 90 TRP A C 1
ATOM 694 O O . TRP A 1 90 ? 18.703 -7.178 -13.004 1.00 96.69 90 TRP A O 1
ATOM 704 N N . LYS A 1 91 ? 18.411 -7.095 -10.783 1.00 97.81 91 LYS A N 1
ATOM 705 C CA . LYS A 1 91 ? 17.705 -8.366 -10.638 1.00 97.81 91 LYS A CA 1
ATOM 706 C C . LYS A 1 91 ? 16.454 -8.126 -9.817 1.00 97.81 91 LYS A C 1
ATOM 708 O O . LYS A 1 91 ? 16.402 -7.176 -9.037 1.00 97.81 91 LYS A O 1
ATOM 713 N N . PHE A 1 92 ? 15.467 -8.996 -9.982 1.00 98.00 92 PHE A N 1
ATOM 714 C CA . PHE A 1 92 ? 14.291 -8.983 -9.132 1.00 98.00 92 PHE A CA 1
ATOM 715 C C . PHE A 1 92 ? 14.000 -10.377 -8.589 1.00 98.00 92 PHE A C 1
ATOM 717 O O . PHE A 1 92 ? 14.438 -11.385 -9.145 1.00 98.00 92 PHE A O 1
ATOM 724 N N . ARG A 1 93 ? 13.268 -10.415 -7.480 1.00 97.50 93 ARG A N 1
ATOM 725 C CA . ARG A 1 93 ? 12.697 -11.633 -6.905 1.00 97.50 93 ARG A CA 1
ATOM 726 C C . ARG A 1 93 ? 11.333 -11.328 -6.312 1.00 97.50 93 ARG A C 1
ATOM 728 O O . ARG A 1 93 ? 11.085 -10.196 -5.901 1.00 97.50 93 ARG A O 1
ATOM 735 N N . VAL A 1 94 ? 10.490 -12.346 -6.208 1.00 97.94 94 VAL A N 1
ATOM 736 C CA . VAL A 1 94 ? 9.243 -12.257 -5.444 1.00 97.94 94 VAL A CA 1
ATOM 737 C C . VAL A 1 94 ? 9.576 -12.112 -3.955 1.00 97.94 94 VAL A C 1
ATOM 739 O O . VAL A 1 94 ? 10.525 -12.728 -3.454 1.00 97.94 94 VAL A O 1
ATOM 742 N N . LEU A 1 95 ? 8.828 -11.257 -3.261 1.00 97.56 95 LEU A N 1
ATOM 743 C CA . LEU A 1 95 ? 8.919 -11.121 -1.810 1.00 97.56 95 LEU A CA 1
ATOM 744 C C . LEU A 1 95 ? 8.423 -12.399 -1.125 1.00 97.56 95 LEU A C 1
ATOM 746 O O . LEU A 1 95 ? 7.423 -12.990 -1.533 1.00 97.56 95 LEU A O 1
ATOM 750 N N . THR A 1 96 ? 9.089 -12.799 -0.048 1.00 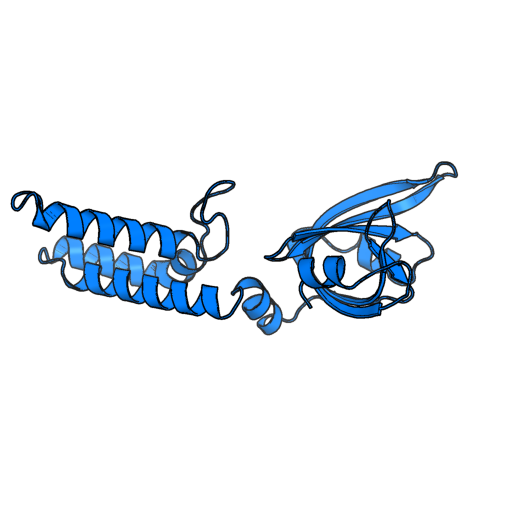97.25 96 THR A N 1
ATOM 751 C CA . THR A 1 96 ? 8.587 -13.853 0.846 1.00 97.25 96 THR A CA 1
ATOM 752 C C . THR A 1 96 ? 7.300 -13.410 1.543 1.00 97.25 96 THR A C 1
ATOM 754 O O . THR A 1 96 ? 7.041 -12.215 1.658 1.00 97.25 96 THR A O 1
ATOM 757 N N . ASP A 1 97 ? 6.509 -14.350 2.064 1.00 92.56 97 ASP A N 1
ATOM 758 C CA . ASP A 1 97 ? 5.254 -14.028 2.764 1.00 92.56 97 ASP A CA 1
ATOM 759 C C . ASP A 1 97 ? 5.441 -13.010 3.898 1.00 92.56 97 ASP A C 1
ATOM 761 O O . ASP A 1 97 ? 4.581 -12.159 4.125 1.00 92.56 97 ASP A O 1
ATOM 765 N N . GLU A 1 98 ? 6.570 -13.075 4.604 1.00 91.94 98 GLU A N 1
ATOM 766 C CA . GLU A 1 98 ? 6.876 -12.143 5.687 1.00 91.94 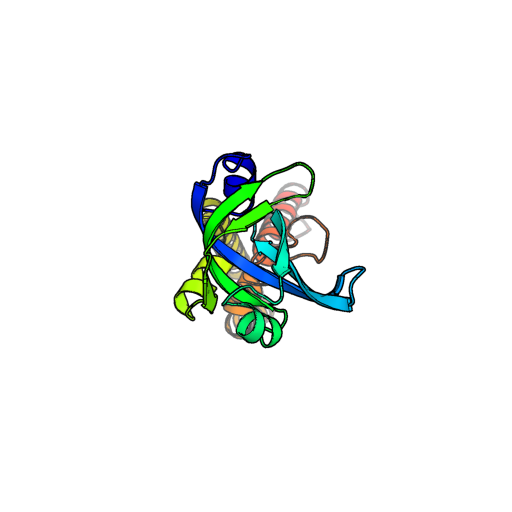98 GLU A CA 1
ATOM 767 C C . GLU A 1 98 ? 7.205 -10.742 5.158 1.00 91.94 98 GLU A C 1
ATOM 769 O O . GLU A 1 98 ? 6.665 -9.747 5.637 1.00 91.94 98 GLU A O 1
ATOM 774 N N . GLU A 1 99 ? 8.005 -10.656 4.095 1.00 93.62 99 GLU A N 1
ATOM 775 C CA . GLU A 1 99 ? 8.319 -9.385 3.438 1.00 93.62 99 GLU A CA 1
ATOM 776 C C . GLU A 1 99 ? 7.087 -8.750 2.790 1.00 93.62 99 GLU A C 1
ATOM 778 O O . GLU A 1 99 ? 6.944 -7.531 2.806 1.00 93.62 99 GLU A O 1
ATOM 783 N N . GLN A 1 100 ? 6.171 -9.557 2.249 1.00 92.00 100 GLN A N 1
ATOM 784 C CA . GLN A 1 100 ? 4.902 -9.069 1.715 1.00 92.00 100 GLN A CA 1
ATOM 785 C C . GLN A 1 100 ? 4.034 -8.455 2.814 1.00 92.00 100 GLN A C 1
ATOM 787 O O . GLN A 1 100 ? 3.446 -7.392 2.612 1.00 92.00 100 GLN A O 1
ATOM 792 N N . LYS A 1 101 ? 3.949 -9.098 3.987 1.00 86.44 101 LYS A N 1
ATOM 793 C CA . LYS A 1 101 ? 3.209 -8.546 5.131 1.00 86.44 101 LYS A CA 1
ATOM 794 C C . LYS A 1 101 ? 3.799 -7.217 5.578 1.00 86.44 101 LYS A C 1
ATOM 796 O O . LYS A 1 101 ? 3.026 -6.283 5.778 1.00 86.44 101 LYS A O 1
ATOM 801 N N . GLU A 1 102 ? 5.121 -7.138 5.698 1.00 87.06 102 GLU A N 1
ATOM 802 C CA . GLU A 1 102 ? 5.814 -5.921 6.121 1.00 87.06 102 GLU A CA 1
ATOM 803 C C . GLU A 1 102 ? 5.658 -4.799 5.084 1.00 87.06 102 GLU A C 1
ATOM 805 O O . GLU A 1 102 ? 5.245 -3.697 5.434 1.00 87.06 102 GLU A O 1
ATOM 810 N N . PHE A 1 103 ? 5.859 -5.095 3.795 1.00 88.62 103 PHE A N 1
ATOM 811 C CA . PHE A 1 103 ? 5.661 -4.135 2.703 1.00 88.62 103 PHE A CA 1
ATOM 812 C C . PHE A 1 103 ? 4.244 -3.553 2.700 1.00 88.62 103 PHE A C 1
ATOM 814 O O . PHE A 1 103 ? 4.046 -2.347 2.555 1.00 88.62 103 PHE A O 1
ATOM 821 N N . LEU A 1 104 ? 3.240 -4.410 2.889 1.00 85.44 104 LEU A N 1
ATOM 822 C CA . LEU A 1 104 ? 1.845 -3.991 2.909 1.00 85.44 104 LEU A CA 1
ATOM 823 C C . LEU A 1 104 ? 1.460 -3.270 4.207 1.00 85.44 104 LEU A C 1
ATOM 825 O O . LEU A 1 104 ? 0.496 -2.507 4.186 1.00 85.44 104 LEU A O 1
ATOM 829 N N . ALA A 1 105 ? 2.155 -3.499 5.326 1.00 80.44 105 ALA A N 1
ATOM 830 C CA . ALA A 1 105 ? 1.825 -2.900 6.622 1.00 80.44 105 ALA A CA 1
ATOM 831 C C . ALA A 1 105 ? 1.998 -1.370 6.651 1.00 80.44 105 ALA A C 1
ATOM 833 O O . ALA A 1 105 ? 1.358 -0.715 7.471 1.00 80.44 105 ALA A O 1
ATOM 834 N N . GLY A 1 106 ? 2.789 -0.804 5.735 1.00 78.69 106 GLY A N 1
ATOM 835 C CA . GLY A 1 106 ? 3.087 0.627 5.688 1.00 78.69 106 GLY A CA 1
ATOM 836 C C . GLY A 1 106 ? 4.155 1.045 6.701 1.00 78.69 106 GLY A C 1
ATOM 837 O O . GLY A 1 106 ? 4.709 0.217 7.423 1.00 78.69 106 GLY A O 1
ATOM 838 N N . ASP A 1 107 ? 4.459 2.343 6.742 1.00 81.69 107 ASP A N 1
ATOM 839 C CA . ASP A 1 107 ? 5.477 2.891 7.640 1.00 81.69 107 ASP A CA 1
ATOM 840 C C . ASP A 1 107 ? 5.088 2.763 9.127 1.00 81.69 107 ASP A C 1
ATOM 842 O O . ASP A 1 107 ? 3.916 2.604 9.486 1.00 81.69 107 ASP A O 1
ATOM 846 N N . THR A 1 108 ? 6.085 2.849 10.010 1.00 83.38 108 THR A N 1
ATOM 847 C CA . THR A 1 108 ? 5.908 2.704 11.463 1.00 83.38 108 THR A CA 1
ATOM 848 C C . THR A 1 108 ? 4.870 3.671 12.028 1.00 83.38 108 THR A C 1
ATOM 850 O O . THR A 1 108 ? 4.014 3.257 12.807 1.00 83.38 108 THR A O 1
ATOM 853 N N . THR A 1 109 ? 4.889 4.937 11.606 1.00 87.12 109 THR A N 1
ATOM 854 C CA . THR A 1 109 ? 3.959 5.962 12.099 1.00 87.12 109 THR A CA 1
ATOM 855 C C . THR A 1 109 ? 2.520 5.637 11.703 1.00 87.12 109 THR A C 1
ATOM 857 O O . THR A 1 109 ? 1.605 5.711 12.527 1.00 87.12 109 THR A O 1
ATOM 860 N N . THR A 1 110 ? 2.309 5.212 10.459 1.00 86.19 110 THR A N 1
ATOM 861 C CA . THR A 1 110 ? 1.013 4.757 9.959 1.00 86.19 110 THR A CA 1
ATOM 862 C C . THR A 1 110 ? 0.526 3.535 10.738 1.00 86.19 110 THR A C 1
ATOM 864 O O . THR A 1 110 ? -0.628 3.506 11.174 1.00 86.19 110 THR A O 1
ATOM 867 N N . ARG A 1 111 ? 1.396 2.548 10.983 1.00 87.62 111 ARG A N 1
ATOM 868 C CA . ARG A 1 111 ? 1.064 1.340 11.757 1.00 87.62 111 ARG A CA 1
ATOM 869 C C . ARG A 1 111 ? 0.661 1.664 13.193 1.00 87.62 111 ARG A C 1
ATOM 871 O O . ARG A 1 111 ? -0.341 1.147 13.685 1.00 87.62 111 ARG A O 1
ATOM 878 N N . GLU A 1 112 ? 1.420 2.522 13.866 1.00 91.75 112 GLU A N 1
ATOM 879 C CA . GLU A 1 112 ? 1.126 2.964 15.233 1.00 91.75 112 GLU A CA 1
ATOM 880 C C . GLU A 1 112 ? -0.223 3.677 15.308 1.00 91.75 112 GLU A C 1
ATOM 882 O O . GLU A 1 112 ? -1.053 3.349 16.163 1.00 91.75 112 GLU A O 1
ATOM 887 N N . LYS A 1 113 ? -0.492 4.584 14.361 1.00 92.69 113 LYS A N 1
ATOM 888 C CA . LYS A 1 113 ? -1.786 5.261 14.255 1.00 92.69 113 LYS A CA 1
ATOM 889 C C . LYS A 1 113 ? -2.928 4.263 14.066 1.00 92.69 113 LYS A C 1
ATOM 891 O O . LYS A 1 113 ? -3.919 4.347 14.783 1.00 92.69 113 LYS A O 1
ATOM 896 N N . GLN A 1 114 ? -2.796 3.310 13.146 1.00 94.25 114 GLN A N 1
ATOM 897 C CA . GLN A 1 114 ? -3.831 2.304 12.877 1.00 94.25 114 GLN A CA 1
ATOM 898 C C . GLN A 1 114 ? -4.096 1.389 14.074 1.00 94.25 114 GLN A C 1
ATOM 900 O O . GLN A 1 114 ? -5.245 1.034 14.335 1.00 94.25 114 GLN A O 1
ATOM 905 N N . ASN A 1 115 ? -3.056 1.030 14.828 1.00 95.12 115 ASN A N 1
ATOM 906 C CA . ASN A 1 115 ? -3.205 0.264 16.063 1.00 95.12 115 ASN A CA 1
ATOM 907 C C . ASN A 1 115 ? -3.927 1.072 17.149 1.00 95.12 115 ASN A C 1
ATOM 909 O O . ASN A 1 115 ? -4.811 0.538 17.818 1.00 95.12 115 ASN A O 1
ATOM 913 N N . SER A 1 116 ? -3.601 2.359 17.289 1.00 97.31 116 SER A N 1
ATOM 914 C CA . SER A 1 116 ? -4.302 3.274 18.196 1.00 97.31 116 SER A CA 1
ATOM 915 C C . SER A 1 116 ? -5.769 3.473 17.793 1.00 97.31 116 SER A C 1
ATOM 917 O O . SER A 1 116 ? -6.671 3.376 18.624 1.00 97.31 116 SER A O 1
ATOM 919 N N . ASP A 1 117 ? -6.036 3.668 16.500 1.00 97.69 117 ASP A N 1
ATOM 920 C CA . ASP A 1 117 ? -7.387 3.787 15.948 1.00 97.69 117 ASP A CA 1
ATOM 921 C C . ASP A 1 117 ? -8.205 2.507 16.178 1.00 97.69 117 ASP A C 1
ATOM 923 O O . ASP A 1 117 ? -9.365 2.584 16.580 1.00 97.69 117 ASP A O 1
ATOM 927 N N . TRP A 1 118 ? -7.596 1.327 16.020 1.00 97.94 118 TRP A N 1
ATOM 928 C CA . TRP A 1 118 ? -8.249 0.059 16.348 1.00 97.94 118 TRP A CA 1
ATOM 929 C C . TRP A 1 118 ? -8.593 -0.060 17.835 1.00 97.94 118 TRP A C 1
ATOM 931 O O . TRP A 1 118 ? -9.714 -0.439 18.172 1.00 97.94 118 TRP A O 1
ATOM 941 N N . ALA A 1 119 ? -7.668 0.305 18.726 1.00 98.06 119 ALA A N 1
ATOM 942 C CA . ALA A 1 119 ? -7.923 0.295 20.164 1.00 98.06 119 ALA A CA 1
ATOM 943 C C . ALA A 1 119 ? -9.102 1.210 20.539 1.00 98.06 119 ALA A C 1
ATOM 945 O O . ALA A 1 119 ? -9.926 0.839 21.373 1.00 98.06 119 ALA A O 1
ATOM 946 N N . VAL A 1 120 ? -9.231 2.365 19.876 1.00 98.25 120 VAL A N 1
ATOM 947 C CA . VAL A 1 120 ? -10.385 3.260 20.042 1.00 98.25 120 VAL A CA 1
ATOM 948 C C . VAL A 1 120 ? -11.685 2.616 19.563 1.00 98.25 120 VAL A C 1
ATOM 950 O O . VAL A 1 120 ? -12.687 2.708 20.267 1.00 98.25 120 VAL A O 1
ATOM 953 N N . VAL A 1 121 ? -11.686 1.935 18.412 1.00 98.25 121 VAL A N 1
ATOM 954 C CA . VAL A 1 121 ? -12.873 1.202 17.936 1.00 98.25 121 VAL A CA 1
ATOM 955 C C . VAL A 1 121 ? -13.303 0.159 18.966 1.00 98.25 121 VAL A C 1
ATOM 957 O O . VAL A 1 121 ? -14.457 0.157 19.381 1.00 98.25 121 VAL A O 1
ATOM 960 N N . VAL A 1 122 ? -12.380 -0.685 19.437 1.00 97.75 122 VAL A N 1
ATOM 961 C CA . VAL A 1 122 ? -12.681 -1.720 20.442 1.00 97.75 122 VAL A CA 1
ATOM 962 C C . VAL A 1 122 ? -13.197 -1.107 21.748 1.00 97.75 122 VAL A C 1
ATOM 964 O O . VAL A 1 122 ? -14.128 -1.647 22.344 1.00 97.75 122 VAL A O 1
ATOM 967 N N . ALA A 1 123 ? -12.645 0.033 22.173 1.00 97.69 123 ALA A N 1
ATOM 968 C CA . ALA A 1 123 ? -13.111 0.750 23.356 1.00 97.69 123 ALA A CA 1
ATOM 969 C C . ALA A 1 123 ? -14.537 1.301 23.197 1.00 97.69 123 ALA A C 1
ATOM 971 O O . ALA A 1 123 ? -15.325 1.206 24.129 1.00 97.69 123 ALA A O 1
ATOM 972 N N . PHE A 1 124 ? -14.913 1.829 22.029 1.00 96.69 124 PHE A N 1
ATOM 973 C CA . PHE A 1 124 ? -16.300 2.246 21.797 1.00 96.69 124 PHE A CA 1
ATOM 974 C C . PHE A 1 124 ? -17.257 1.055 21.738 1.00 96.69 124 PHE A C 1
ATOM 976 O O . PHE A 1 124 ? -18.346 1.110 22.301 1.00 96.69 124 PHE A O 1
ATOM 983 N N . LEU A 1 125 ? -16.844 -0.052 21.114 1.00 96.56 125 LEU A N 1
ATOM 984 C CA . LEU A 1 125 ? -17.657 -1.268 21.087 1.00 96.56 125 LEU A CA 1
ATOM 985 C C . LEU A 1 125 ? -17.886 -1.843 22.494 1.00 96.56 125 LEU A C 1
ATOM 987 O O . LEU A 1 125 ? -18.937 -2.431 22.739 1.00 96.56 125 LEU A O 1
ATOM 991 N N . SER A 1 126 ? -16.942 -1.674 23.429 1.00 95.25 126 SER A N 1
ATOM 992 C CA . SER A 1 126 ? -17.095 -2.139 24.816 1.00 95.25 126 SER A CA 1
ATOM 993 C C . SER A 1 126 ? -18.091 -1.327 25.645 1.00 95.25 126 SER A C 1
ATOM 995 O O . SER A 1 126 ? -18.562 -1.833 26.659 1.00 95.25 126 SER A O 1
ATOM 997 N N . GLN A 1 127 ? -18.441 -0.120 25.197 1.00 94.62 127 GLN A N 1
ATOM 998 C CA . GLN A 1 127 ? -19.391 0.783 25.853 1.00 94.62 127 GLN A CA 1
ATOM 999 C C . GLN A 1 127 ? -20.840 0.601 25.375 1.00 94.62 127 GLN A C 1
ATOM 1001 O O . GLN A 1 127 ? -21.724 1.315 25.831 1.00 94.62 127 GLN A O 1
ATOM 1006 N N . ILE A 1 128 ? -21.103 -0.326 24.448 1.00 94.62 128 ILE A N 1
ATOM 1007 C CA . ILE A 1 128 ? -22.465 -0.611 23.983 1.00 94.62 128 ILE A CA 1
ATOM 1008 C C . ILE A 1 128 ? -23.234 -1.350 25.086 1.00 94.62 128 ILE A C 1
ATOM 1010 O O . ILE A 1 128 ? -22.947 -2.516 25.364 1.00 94.62 128 ILE A O 1
ATOM 1014 N N . ASP A 1 129 ? -24.237 -0.683 25.661 1.00 94.00 129 ASP A N 1
ATOM 1015 C CA . ASP A 1 129 ? -25.044 -1.216 26.768 1.00 94.00 129 ASP A CA 1
ATOM 1016 C C . ASP A 1 129 ? -26.050 -2.291 26.331 1.00 94.00 129 ASP A C 1
ATOM 1018 O O . ASP A 1 129 ? -26.316 -3.236 27.077 1.00 94.00 129 ASP A O 1
ATOM 1022 N N . ASP A 1 130 ? -26.624 -2.180 25.124 1.00 96.19 130 ASP A N 1
ATOM 1023 C CA . ASP A 1 130 ? -27.579 -3.178 24.638 1.00 96.19 130 ASP A CA 1
ATOM 1024 C C . ASP A 1 130 ? -26.858 -4.511 24.364 1.00 96.19 130 ASP A C 1
ATOM 1026 O O . ASP A 1 130 ? -26.046 -4.598 23.432 1.00 96.19 130 ASP A O 1
ATOM 1030 N N . PRO A 1 131 ? -27.179 -5.592 25.100 1.00 96.31 131 PRO A N 1
ATOM 1031 C CA . PRO A 1 131 ? -26.437 -6.845 25.006 1.00 96.31 131 PRO A CA 1
ATOM 1032 C C . PRO A 1 131 ? -26.562 -7.517 23.632 1.00 96.31 131 PRO A C 1
ATOM 1034 O O . PRO A 1 131 ? -25.684 -8.283 23.237 1.00 96.31 131 PRO A O 1
ATOM 1037 N N . ARG A 1 132 ? -27.631 -7.238 22.876 1.00 97.69 132 ARG A N 1
ATOM 1038 C CA . ARG A 1 132 ? -27.856 -7.807 21.538 1.00 97.69 132 ARG A CA 1
ATOM 1039 C C . ARG A 1 132 ? -26.969 -7.113 20.511 1.00 97.69 132 ARG A C 1
ATOM 1041 O O . ARG A 1 132 ? -26.361 -7.785 19.681 1.00 97.69 132 ARG A O 1
ATOM 1048 N N . LEU A 1 133 ? -26.872 -5.784 20.590 1.00 96.75 133 LEU A N 1
ATOM 1049 C CA . LEU A 1 133 ? -25.963 -5.005 19.747 1.00 96.75 133 LEU A CA 1
ATOM 1050 C C . LEU A 1 133 ? -24.508 -5.326 20.084 1.00 96.75 133 LEU A C 1
ATOM 1052 O O . LEU A 1 133 ? -23.713 -5.557 19.176 1.00 96.75 133 LEU A O 1
ATOM 1056 N N . LYS A 1 134 ? -24.183 -5.444 21.376 1.00 96.94 134 LYS A N 1
ATOM 1057 C CA . LYS A 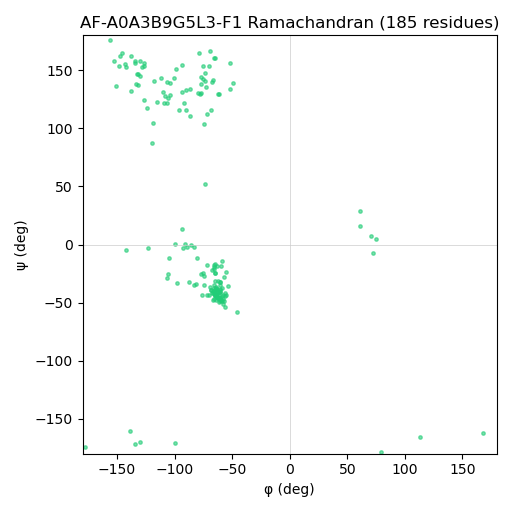1 134 ? -22.852 -5.849 21.826 1.00 96.94 134 LYS A CA 1
ATOM 1058 C C . LYS A 1 134 ? -22.446 -7.210 21.259 1.00 96.94 134 LYS A C 1
ATOM 1060 O O . LYS A 1 134 ? -21.371 -7.325 20.677 1.00 96.94 134 LYS A O 1
ATOM 1065 N N . ALA A 1 135 ? -23.327 -8.210 21.350 1.00 97.62 135 ALA A N 1
ATOM 1066 C CA . ALA A 1 135 ? -23.079 -9.539 20.794 1.00 97.62 135 ALA A CA 1
ATOM 1067 C C . ALA A 1 135 ? -22.872 -9.512 19.269 1.00 97.62 135 ALA A C 1
ATOM 1069 O O . ALA A 1 135 ? -21.996 -10.205 18.753 1.00 97.62 135 ALA A O 1
ATOM 1070 N N . LEU A 1 136 ? -23.639 -8.690 18.543 1.00 97.81 136 LEU A N 1
ATOM 1071 C CA . LEU A 1 136 ? -23.468 -8.515 17.100 1.00 97.81 136 LEU A CA 1
ATOM 1072 C C . LEU A 1 136 ? -22.109 -7.885 16.757 1.00 97.81 136 LEU A C 1
ATOM 1074 O O . LEU A 1 136 ? -21.430 -8.344 15.838 1.00 97.81 136 LEU A O 1
ATOM 1078 N N . CYS A 1 137 ? -21.703 -6.851 17.494 1.00 97.38 137 CYS A N 1
ATOM 1079 C CA . CYS A 1 137 ? -20.408 -6.201 17.318 1.00 97.38 137 CYS A CA 1
ATOM 1080 C C . CYS A 1 137 ? -19.243 -7.143 17.638 1.00 97.38 137 CYS A C 1
ATOM 1082 O O . CYS A 1 137 ? -18.277 -7.192 16.878 1.00 97.38 137 CYS A O 1
ATOM 1084 N N . ASP A 1 138 ? -19.344 -7.926 18.711 1.00 97.25 138 ASP A N 1
ATOM 1085 C CA . ASP A 1 138 ? -18.320 -8.906 19.080 1.00 97.25 138 ASP A CA 1
ATOM 1086 C C . ASP A 1 138 ? -18.167 -9.984 18.008 1.00 97.25 138 ASP A C 1
ATOM 1088 O O . ASP A 1 138 ? -17.050 -10.328 17.618 1.00 97.25 138 ASP A O 1
ATOM 1092 N N . GLU A 1 139 ? -19.285 -10.468 17.466 1.00 98.12 139 GLU A N 1
ATOM 1093 C CA . GLU A 1 139 ? -19.269 -11.439 16.378 1.00 98.12 139 GLU A CA 1
ATOM 1094 C C . GLU A 1 139 ? -18.677 -10.846 15.090 1.00 98.12 139 GLU A C 1
ATOM 1096 O O . GLU A 1 139 ? -17.904 -11.512 14.396 1.00 98.12 139 GLU A O 1
ATOM 1101 N N . PHE A 1 140 ? -18.958 -9.573 14.796 1.00 97.00 140 PHE A N 1
ATOM 1102 C CA . PHE A 1 140 ? -18.317 -8.860 13.693 1.00 97.00 140 PHE A CA 1
ATOM 1103 C C . PHE A 1 140 ? -16.797 -8.785 13.878 1.00 97.00 140 PHE A C 1
ATOM 1105 O O . PHE A 1 140 ? -16.055 -9.123 12.955 1.00 97.00 140 PHE A O 1
ATOM 1112 N N . VAL A 1 141 ? -16.317 -8.384 15.060 1.00 97.06 141 VAL A N 1
ATOM 1113 C CA . VAL A 1 141 ? -14.877 -8.313 15.357 1.00 97.06 141 VAL A CA 1
ATOM 1114 C C . VAL A 1 141 ? -14.240 -9.694 15.210 1.00 97.06 141 VAL A C 1
ATOM 1116 O O . VAL A 1 141 ? -13.251 -9.835 14.491 1.00 97.06 141 VAL A O 1
ATOM 1119 N N . ARG A 1 142 ? -14.856 -10.731 15.789 1.00 97.44 142 ARG A N 1
ATOM 1120 C CA . ARG A 1 142 ? -14.373 -12.117 15.718 1.00 97.44 142 ARG A CA 1
ATOM 1121 C C . ARG A 1 142 ? -14.199 -12.605 14.279 1.00 97.44 142 ARG A C 1
ATOM 1123 O O . ARG A 1 142 ? -13.230 -13.299 13.979 1.00 97.44 142 ARG A O 1
ATOM 1130 N N . GLN A 1 143 ? -15.139 -12.278 13.395 1.00 97.62 143 GLN A N 1
ATOM 1131 C CA . GLN A 1 143 ? -15.101 -12.722 12.000 1.00 97.62 143 GLN A CA 1
ATOM 1132 C C . GLN A 1 143 ? -14.213 -11.850 11.108 1.00 97.62 143 GLN A C 1
ATOM 1134 O O . GLN A 1 143 ? -13.619 -12.353 10.150 1.00 97.62 143 GLN A O 1
ATOM 1139 N N . PHE A 1 144 ? -14.156 -10.544 11.370 1.00 97.19 144 PHE A N 1
ATOM 1140 C CA . PHE A 1 144 ? -13.674 -9.578 10.388 1.00 97.19 144 PHE A CA 1
ATOM 1141 C C . PHE A 1 144 ? -12.501 -8.720 10.842 1.00 97.19 144 PHE A C 1
ATOM 1143 O O . PHE A 1 144 ? -12.008 -7.989 9.990 1.00 97.19 144 PHE A O 1
ATOM 1150 N N . GLU A 1 145 ? -12.003 -8.807 12.081 1.00 95.62 145 GLU A N 1
ATOM 1151 C CA . GLU A 1 145 ? -10.924 -7.936 12.587 1.00 95.62 145 GLU A CA 1
ATOM 1152 C C . GLU A 1 145 ? -9.762 -7.788 11.592 1.00 95.62 145 GLU A C 1
ATOM 1154 O O . GLU A 1 145 ? -9.455 -6.681 11.146 1.00 95.62 145 GLU A O 1
ATOM 1159 N N . ASP A 1 146 ? -9.138 -8.899 11.197 1.00 92.88 146 ASP A N 1
ATOM 1160 C CA . ASP A 1 146 ? -7.964 -8.880 10.319 1.00 92.88 146 ASP A CA 1
ATOM 1161 C C . ASP A 1 146 ? -8.285 -8.288 8.935 1.00 92.88 146 ASP A C 1
ATOM 1163 O O . ASP A 1 146 ? -7.507 -7.526 8.357 1.00 92.88 146 ASP A O 1
ATOM 1167 N N . ARG A 1 147 ? -9.466 -8.579 8.385 1.00 93.31 147 ARG A N 1
ATOM 1168 C CA . ARG A 1 147 ? -9.894 -8.002 7.102 1.00 93.31 147 ARG A CA 1
ATOM 1169 C C . ARG A 1 147 ? -10.199 -6.516 7.245 1.00 93.31 147 ARG A C 1
ATOM 1171 O O . ARG A 1 147 ? -9.770 -5.726 6.408 1.00 93.31 147 ARG A O 1
ATOM 1178 N N . PHE A 1 148 ? -10.888 -6.128 8.307 1.00 95.19 148 PHE A N 1
ATOM 1179 C CA . PHE A 1 148 ? -11.282 -4.758 8.600 1.00 95.19 148 PHE A CA 1
ATOM 1180 C C . PHE A 1 148 ? -10.056 -3.858 8.768 1.00 95.19 148 PHE A C 1
ATOM 1182 O O . PHE A 1 148 ? -9.934 -2.844 8.081 1.00 95.19 148 PHE A O 1
ATOM 1189 N N . ARG A 1 149 ? -9.087 -4.291 9.583 1.00 93.44 149 ARG A N 1
ATOM 1190 C CA . ARG A 1 149 ? -7.835 -3.567 9.852 1.00 93.44 149 ARG A CA 1
ATOM 1191 C C . ARG A 1 149 ? -6.922 -3.437 8.636 1.00 93.44 149 ARG A C 1
ATOM 1193 O O . ARG A 1 149 ? -6.038 -2.592 8.640 1.00 93.44 149 ARG A O 1
ATOM 1200 N N . ARG A 1 150 ? -7.120 -4.242 7.588 1.00 90.19 150 ARG A N 1
ATOM 1201 C CA . ARG A 1 150 ? -6.311 -4.199 6.355 1.00 90.19 150 ARG A CA 1
ATOM 1202 C C . ARG A 1 150 ? -7.041 -3.547 5.183 1.00 90.19 150 ARG A C 1
ATOM 1204 O O . ARG A 1 150 ? -6.416 -3.220 4.180 1.00 90.19 150 ARG A O 1
ATOM 1211 N N . THR A 1 151 ? -8.341 -3.308 5.293 1.00 90.88 151 THR A N 1
ATOM 1212 C CA . THR A 1 151 ? -9.139 -2.752 4.194 1.00 90.88 151 THR A CA 1
ATOM 1213 C C . THR A 1 151 ? -8.879 -1.251 4.022 1.00 90.88 151 THR A C 1
ATOM 1215 O O . THR A 1 151 ? -8.686 -0.520 4.995 1.00 90.88 151 THR A O 1
ATOM 1218 N N . ALA A 1 152 ? -8.854 -0.782 2.774 1.00 88.38 152 ALA A N 1
ATOM 1219 C CA . ALA A 1 152 ? -8.816 0.644 2.459 1.00 88.38 152 ALA A CA 1
ATOM 1220 C C . ALA A 1 152 ? -10.199 1.283 2.639 1.00 88.38 152 ALA A C 1
ATOM 1222 O O . ALA A 1 152 ? -11.206 0.656 2.319 1.00 88.38 152 ALA A O 1
ATOM 1223 N N . ALA A 1 153 ? -10.266 2.533 3.107 1.00 88.25 153 ALA A N 1
ATOM 1224 C CA . ALA A 1 153 ? -11.559 3.212 3.265 1.00 88.25 153 ALA A CA 1
ATOM 1225 C C . ALA A 1 153 ? -12.154 3.657 1.923 1.00 88.25 153 ALA A C 1
ATOM 1227 O O . ALA A 1 153 ? -13.364 3.811 1.787 1.00 88.25 153 ALA A O 1
ATOM 1228 N N . ALA A 1 154 ? -11.298 3.898 0.928 1.00 83.44 154 ALA A N 1
ATOM 1229 C CA . ALA A 1 154 ? -11.694 4.424 -0.367 1.00 83.44 154 ALA A CA 1
ATOM 1230 C C . ALA A 1 154 ? -10.838 3.845 -1.496 1.00 83.44 154 ALA A C 1
ATOM 1232 O O . ALA A 1 154 ? -9.762 3.301 -1.272 1.00 83.44 154 ALA A O 1
ATOM 1233 N N . ARG A 1 155 ? -11.311 4.005 -2.738 1.00 71.88 155 ARG A N 1
ATOM 1234 C CA . ARG A 1 155 ? -10.537 3.651 -3.941 1.00 71.88 155 ARG A CA 1
ATOM 1235 C C . ARG A 1 155 ? -9.627 4.778 -4.438 1.00 71.88 155 ARG A C 1
ATOM 1237 O O . ARG A 1 155 ? -8.602 4.491 -5.035 1.00 71.88 155 ARG A O 1
ATOM 1244 N N . LYS A 1 156 ? -10.030 6.043 -4.257 1.00 65.00 156 LYS A N 1
ATOM 1245 C CA . LYS A 1 156 ? -9.313 7.231 -4.777 1.00 65.00 156 LYS A CA 1
ATOM 1246 C C . LYS A 1 156 ? -9.303 8.447 -3.834 1.00 65.00 156 LYS A C 1
ATOM 1248 O O . LYS A 1 156 ? -8.686 9.450 -4.163 1.00 65.00 156 LYS A O 1
ATOM 1253 N N . ASN A 1 157 ? -9.999 8.380 -2.697 1.00 70.62 157 ASN A N 1
ATOM 1254 C CA . ASN A 1 157 ? -10.145 9.504 -1.760 1.00 70.62 157 ASN A CA 1
ATOM 1255 C C . ASN A 1 157 ? -9.173 9.368 -0.571 1.00 70.62 157 ASN A C 1
ATOM 1257 O O . ASN A 1 157 ? -8.313 8.488 -0.560 1.00 70.62 157 ASN A O 1
ATOM 1261 N N . HIS A 1 158 ? -9.327 10.222 0.448 1.00 66.25 158 HIS A N 1
ATOM 1262 C CA . HIS A 1 158 ? -8.610 10.097 1.720 1.00 66.25 158 HIS A CA 1
ATOM 1263 C C . HIS A 1 158 ? -8.711 8.661 2.277 1.00 66.25 158 HIS A C 1
ATOM 1265 O O . HIS A 1 158 ? -9.749 8.008 2.173 1.00 66.25 158 HIS A O 1
ATOM 1271 N N . HIS A 1 159 ? -7.594 8.156 2.810 1.00 73.38 159 HIS A N 1
ATOM 1272 C CA . HIS A 1 159 ? -7.428 6.775 3.286 1.00 73.38 159 HIS A CA 1
ATOM 1273 C C . HIS A 1 159 ? -7.609 5.665 2.221 1.00 73.38 159 HIS A C 1
ATOM 1275 O O . HIS A 1 159 ? -7.961 4.529 2.556 1.00 73.38 159 HIS A O 1
ATOM 1281 N N . ALA A 1 160 ? -7.322 5.940 0.941 1.00 77.38 160 ALA A N 1
ATOM 1282 C CA . ALA A 1 160 ? -7.232 4.925 -0.119 1.00 77.38 160 ALA A CA 1
ATOM 1283 C C . ALA A 1 160 ? -5.950 4.066 -0.036 1.00 77.38 160 ALA A C 1
ATOM 1285 O O . ALA A 1 160 ? -5.195 3.944 -0.996 1.00 77.38 160 ALA A O 1
ATOM 1286 N N . ARG A 1 161 ? -5.688 3.488 1.139 1.00 81.56 161 ARG A N 1
ATOM 1287 C CA . ARG A 1 161 ? -4.531 2.628 1.429 1.00 81.56 161 ARG A CA 1
ATOM 1288 C C . ARG A 1 161 ? -4.896 1.552 2.446 1.00 81.56 161 ARG A C 1
ATOM 1290 O O . ARG A 1 161 ? -5.901 1.691 3.143 1.00 81.56 161 ARG A O 1
ATOM 1297 N N . ARG A 1 162 ? -4.091 0.489 2.549 1.00 86.19 162 ARG A N 1
ATOM 1298 C CA . ARG A 1 162 ? -4.299 -0.591 3.530 1.00 86.19 162 ARG A CA 1
ATOM 1299 C C . ARG A 1 162 ? -4.447 -0.014 4.944 1.00 86.19 162 ARG A C 1
ATOM 1301 O O . ARG A 1 162 ? -3.708 0.888 5.336 1.00 86.19 162 ARG A O 1
ATOM 1308 N N . GLY A 1 163 ? -5.451 -0.503 5.667 1.00 89.50 163 GLY A N 1
ATOM 1309 C CA . GLY A 1 163 ? -5.821 -0.022 7.002 1.00 89.50 163 GLY A CA 1
ATOM 1310 C C . GLY A 1 163 ? -6.446 1.371 7.035 1.00 89.50 163 GLY A C 1
ATOM 1311 O O . GLY A 1 163 ? -6.736 1.901 8.102 1.00 89.50 163 GLY A O 1
ATOM 1312 N N . GLY A 1 164 ? -6.745 1.960 5.879 1.00 91.75 164 GLY A N 1
ATOM 1313 C CA . GLY A 1 164 ? -7.481 3.212 5.819 1.00 91.75 164 GLY A CA 1
ATOM 1314 C C . GLY A 1 164 ? -8.881 3.127 6.434 1.00 91.75 164 GLY A C 1
ATOM 1315 O O . GLY A 1 164 ? -9.351 4.108 7.006 1.00 91.75 164 GLY A O 1
ATOM 1316 N N . LEU A 1 165 ? -9.542 1.963 6.354 1.00 94.94 165 LEU A N 1
ATOM 1317 C CA . LEU A 1 165 ? -10.889 1.775 6.901 1.00 94.94 165 LEU A CA 1
ATOM 1318 C C . LEU A 1 165 ? -10.917 1.934 8.425 1.00 94.94 165 LEU A C 1
ATOM 1320 O O . LEU A 1 165 ? -11.810 2.607 8.935 1.00 94.94 165 LEU A O 1
ATOM 1324 N N . VAL A 1 166 ? -9.940 1.366 9.145 1.00 96.31 166 VAL A N 1
ATOM 1325 C CA . VAL A 1 166 ? -9.901 1.487 10.611 1.00 96.31 166 VAL A CA 1
ATOM 1326 C C . VAL A 1 166 ? -9.691 2.934 11.045 1.00 96.31 166 VAL A C 1
ATOM 1328 O O . VAL A 1 166 ? -10.364 3.396 11.960 1.00 96.31 166 VAL A O 1
ATOM 1331 N N . GLU A 1 167 ? -8.847 3.681 10.329 1.00 94.88 167 GLU A N 1
ATOM 1332 C CA . GLU A 1 167 ? -8.628 5.103 10.605 1.00 94.88 167 GLU A CA 1
ATOM 1333 C C . GLU A 1 167 ? -9.905 5.919 10.416 1.00 94.88 167 GLU A C 1
ATOM 1335 O O . GLU A 1 167 ? -10.264 6.735 11.266 1.00 94.88 167 GLU A O 1
ATOM 1340 N N . HIS A 1 168 ? -10.606 5.678 9.307 1.00 95.31 168 HIS A N 1
ATOM 1341 C CA . HIS A 1 168 ? -11.841 6.377 8.989 1.00 95.31 168 HIS A CA 1
ATOM 1342 C C . HIS A 1 168 ? -12.944 6.076 10.013 1.00 95.31 168 HIS A C 1
ATOM 1344 O O . HIS A 1 168 ? -13.571 6.997 10.533 1.00 95.31 168 HIS A O 1
ATOM 1350 N N . VAL A 1 169 ? -13.161 4.801 10.349 1.00 96.94 169 VAL A N 1
ATOM 1351 C CA . VAL A 1 169 ? -14.208 4.412 11.305 1.00 96.94 169 VAL A CA 1
ATOM 1352 C C . VAL A 1 169 ? -13.891 4.906 12.713 1.00 96.94 169 VAL A C 1
ATOM 1354 O O . VAL A 1 169 ? -14.781 5.448 13.366 1.00 96.94 169 VAL A O 1
ATOM 1357 N N . ALA A 1 170 ? -12.638 4.810 13.165 1.00 98.00 170 ALA A N 1
ATOM 1358 C CA . ALA A 1 170 ? -12.233 5.367 14.454 1.00 98.00 170 ALA A CA 1
ATOM 1359 C C . ALA A 1 170 ? -12.503 6.877 14.517 1.00 98.00 170 ALA A C 1
ATOM 1361 O O . ALA A 1 170 ? -13.049 7.372 15.504 1.00 98.00 170 ALA A O 1
ATOM 1362 N N . GLN A 1 171 ? -12.182 7.611 13.445 1.00 97.25 171 GLN A N 1
ATOM 1363 C CA . GLN A 1 171 ? -12.494 9.035 13.354 1.00 97.25 171 GLN A CA 1
ATOM 1364 C C . GLN A 1 171 ? -14.003 9.291 13.426 1.00 97.25 171 GLN A C 1
ATOM 1366 O O . GLN A 1 171 ? -14.427 10.209 14.126 1.00 97.25 171 GLN A O 1
ATOM 1371 N N . MET A 1 172 ? -14.817 8.467 12.764 1.00 96.69 172 MET A N 1
ATOM 1372 C CA . MET A 1 172 ? -16.267 8.638 12.770 1.00 96.69 172 MET A CA 1
ATOM 1373 C C . MET A 1 172 ? -16.901 8.353 14.128 1.00 96.69 172 MET A C 1
ATOM 1375 O O . MET A 1 172 ? -17.761 9.118 14.560 1.00 96.69 172 MET A O 1
ATOM 1379 N N . MET A 1 173 ? -16.424 7.334 14.843 1.00 96.88 173 MET A N 1
ATOM 1380 C CA . MET A 1 173 ? -16.864 7.058 16.212 1.00 96.88 173 MET A CA 1
ATOM 1381 C C . MET A 1 173 ? -16.474 8.190 17.174 1.00 96.88 173 MET A C 1
ATOM 1383 O O . MET A 1 173 ? -17.310 8.645 17.951 1.00 96.88 173 MET A O 1
ATOM 1387 N N . ARG A 1 174 ? -15.245 8.725 17.074 1.00 97.56 174 ARG A N 1
ATOM 1388 C CA . ARG A 1 174 ? -14.829 9.907 17.858 1.00 97.56 174 ARG A CA 1
ATOM 1389 C C . ARG A 1 174 ? -15.721 11.114 17.579 1.00 97.56 174 ARG A C 1
ATOM 1391 O O . ARG A 1 174 ? -16.125 11.798 18.517 1.00 97.56 174 ARG A O 1
ATOM 1398 N N . SER A 1 175 ? -16.030 11.372 16.307 1.00 97.12 175 SER A N 1
ATOM 1399 C CA . SER A 1 175 ? -16.919 12.463 15.905 1.00 97.12 175 SER A CA 1
ATOM 1400 C C . SER A 1 175 ? -18.328 12.290 16.470 1.00 97.12 175 SER A C 1
ATOM 1402 O O . SER A 1 175 ? -18.858 13.240 17.038 1.00 97.12 175 SER A O 1
ATOM 1404 N N . ALA A 1 176 ? -18.910 11.092 16.374 1.00 94.88 176 ALA A N 1
ATOM 1405 C CA . ALA A 1 176 ? -20.222 10.800 16.948 1.00 94.88 176 ALA A CA 1
ATOM 1406 C C . ALA A 1 176 ? -20.233 11.018 18.470 1.00 94.88 176 ALA A C 1
ATOM 1408 O O . ALA A 1 176 ? -21.081 11.747 18.980 1.00 94.88 176 ALA A O 1
ATOM 1409 N N . ASN A 1 177 ? -19.236 10.490 19.184 1.00 94.56 177 ASN A N 1
ATOM 1410 C CA . ASN A 1 177 ? -19.117 10.665 20.631 1.00 94.56 177 ASN A CA 1
ATOM 1411 C C . ASN A 1 177 ? -18.985 12.145 21.041 1.00 94.56 177 ASN A C 1
ATOM 1413 O O . ASN A 1 177 ? -19.609 12.584 22.003 1.00 94.56 177 ASN A O 1
ATOM 1417 N N . ALA A 1 178 ? -18.214 12.941 20.293 1.00 95.44 178 ALA A N 1
ATOM 1418 C CA . ALA A 1 178 ? -18.087 14.376 20.553 1.00 95.44 178 ALA A CA 1
ATOM 1419 C C . ALA A 1 178 ? -19.420 15.127 20.370 1.00 95.44 178 ALA A C 1
ATOM 1421 O O . ALA A 1 178 ? -19.736 16.017 21.158 1.00 95.44 178 ALA A O 1
ATOM 1422 N N . ILE A 1 179 ? -20.218 14.751 19.363 1.00 96.00 179 ILE A N 1
ATOM 1423 C CA . ILE A 1 179 ? -21.547 15.332 19.112 1.00 96.00 179 ILE A CA 1
ATOM 1424 C C . ILE A 1 179 ? -22.505 15.039 20.276 1.00 96.00 179 ILE A C 1
ATOM 1426 O O . ILE A 1 179 ? -23.264 15.924 20.670 1.00 96.00 179 ILE A O 1
ATOM 1430 N N . CYS A 1 180 ? -22.431 13.850 20.878 1.00 93.12 180 CYS A N 1
ATOM 1431 C CA . CYS A 1 180 ? -23.279 13.468 22.015 1.00 93.12 180 CYS A CA 1
ATOM 1432 C C . CYS A 1 180 ? -23.019 14.323 23.268 1.00 93.12 180 CYS A C 1
ATOM 1434 O O . CYS A 1 180 ? -23.918 14.522 24.078 1.00 93.12 180 CYS A O 1
ATOM 1436 N N . GLY A 1 181 ? -21.825 14.913 23.400 1.00 91.75 181 GLY A N 1
ATOM 1437 C CA . GLY A 1 181 ? -21.542 15.892 24.456 1.00 91.75 181 GLY A CA 1
ATOM 1438 C C . GLY A 1 181 ? -22.304 17.217 24.301 1.00 91.75 181 GLY A C 1
ATOM 1439 O O . GLY A 1 181 ? -22.482 17.937 25.280 1.00 91.75 181 GLY A O 1
ATOM 1440 N N . VAL A 1 182 ? -22.754 17.545 23.085 1.00 94.81 182 VAL A N 1
ATOM 1441 C CA . VAL A 1 182 ? -23.545 18.752 22.778 1.00 94.81 182 VAL A CA 1
ATOM 1442 C C . VAL A 1 182 ? -25.039 18.440 22.713 1.00 94.81 182 VAL A C 1
ATOM 1444 O O . VAL A 1 182 ? -25.855 19.278 23.091 1.00 94.81 182 VAL A O 1
ATOM 1447 N N . TYR A 1 183 ? -25.392 17.239 22.254 1.00 94.12 183 TYR A N 1
ATOM 1448 C CA . TYR A 1 183 ? -26.765 16.755 22.137 1.00 94.12 183 TYR A CA 1
ATOM 1449 C C . TYR A 1 183 ? -26.950 15.501 23.006 1.00 94.12 183 TYR A C 1
ATOM 1451 O O . TYR A 1 183 ? -26.794 14.388 22.498 1.00 94.12 183 TYR A O 1
ATOM 1459 N N . PRO A 1 184 ? -27.289 15.665 24.299 1.00 88.69 184 PRO A N 1
ATOM 1460 C CA . PRO A 1 184 ? -27.341 14.558 25.257 1.00 88.69 184 PRO A CA 1
ATOM 1461 C C . PRO A 1 184 ? -28.381 13.480 24.935 1.00 88.69 184 PRO A C 1
ATOM 1463 O O . PRO A 1 184 ? -28.277 12.374 25.445 1.00 88.69 184 PRO A O 1
ATOM 1466 N N . ASP A 1 185 ? -29.364 13.784 24.086 1.00 90.88 185 ASP A N 1
ATOM 1467 C CA . ASP A 1 185 ? -30.443 12.858 23.725 1.00 90.88 185 ASP A CA 1
ATOM 1468 C C . ASP A 1 185 ? -30.058 11.862 22.606 1.00 90.88 185 ASP A C 1
ATOM 1470 O O . ASP A 1 185 ? -30.886 11.047 22.201 1.00 90.88 185 ASP A O 1
ATOM 1474 N N . LEU A 1 186 ? -28.843 11.950 22.041 1.00 83.56 186 LEU A N 1
ATOM 1475 C CA . LEU A 1 186 ? -28.420 11.164 20.868 1.00 83.56 186 LEU A CA 1
ATOM 1476 C C . LEU A 1 186 ? -27.699 9.839 21.179 1.00 83.56 186 LEU A C 1
ATOM 1478 O O . LEU A 1 186 ? -27.369 9.131 20.225 1.00 83.56 186 LEU A O 1
ATOM 1482 N N . ASN A 1 187 ? -27.444 9.496 22.446 1.00 69.38 187 ASN A N 1
ATOM 1483 C CA . ASN A 1 187 ? -26.725 8.271 22.827 1.00 69.38 187 ASN A CA 1
ATOM 1484 C C . ASN A 1 187 ? -27.285 7.639 24.099 1.00 69.38 187 ASN A C 1
ATOM 1486 O O . ASN A 1 187 ? -27.275 8.338 25.136 1.00 69.38 187 ASN A O 1
#

pLDDT: mean 93.02, std 6.01, range [65.0, 98.25]

Secondary structure (DSSP, 8-state):
--HHHHHHH--SS-EEEEEEEEEEEEEEEE-TTS-EEEEEEEE-SS-EEEEEEETTSTTHHHHHTPPTT-EEEEEEEEEEETTEEEEEEEEEEEPPHHHHHHHHH--HHHHHHHHHHHHHHHHHHHT---HHHHHHHHHHHHHHHHHHHH--S-SSSTT-STTHHHHHHHHHHHHHHHHHTT-GGG-

Solvent-accessible surface area (backbone atoms only — not comparable to full-atom values): 10248 Å² total; per-residue (Å²): 87,51,56,50,54,46,66,73,68,37,32,83,59,74,39,81,52,47,36,58,31,30,30,69,39,75,43,83,47,65,47,99,83,70,49,55,30,38,39,35,36,34,32,50,99,71,38,75,49,61,42,75,41,48,67,85,42,93,54,33,66,65,55,70,72,52,58,61,73,44,47,29,38,39,40,32,30,31,26,31,56,100,91,43,55,47,72,47,91,51,49,74,45,74,50,52,76,66,54,47,52,53,66,61,55,56,55,70,70,58,40,53,48,40,54,52,24,43,52,50,43,55,54,56,55,70,66,48,78,54,65,68,61,32,52,53,52,51,52,47,45,74,76,35,45,75,59,47,52,46,30,47,57,34,91,83,53,83,44,48,37,68,22,16,29,30,44,52,51,27,51,51,52,53,52,53,56,58,49,32,77,78,41,69,89,75,113

Foldseek 3Di:
DFPVVLVVPAAQDWDWDKDKWFFADWDWDADPVRFIKIWTWTDAPPDTFIEIGGPPHPCGVVSVVDDGRFIKMKTAIWHADPVTIYGDPIDMDTDDPVRVCVRQCDDPVSNVLLVVLQVLVVVLLVPDPPVVSNVVVVVCCVVCVVVQQQDAPDCPDQRNGGRSNSNVVSVVSVVQVVVCVVVVVSD

Radius of gyration: 22.32 Å; Cα contacts (8 Å, |Δi|>4): 291; chains: 1; bounding box: 55×33×62 Å

Sequence (187 aa):
MSISELLATTSETPLEDSFSAQVQKCTEKETKGGKPYLEWDLADATGVITLKIWNNHPQFHSAAETVPETLIQLSGQWTQNKYGVDGKGWKFRVLTDEEQKEFLAGDTTTREKQNSDWAVVVAFLSQIDDPRLKALCDEFVRQFEDRFRRTAAARKNHHARRGGLVEHVAQMMRSANAICGVYPDLN